Protein 4Y1R (pdb70)

CATH classification: 3.40.50.880

Solvent-accessible surface area: 13514 Å² total

Organism: Staphylococcus aureus (strain Mu50 / ATCC 700699) (NCBI:txid158878)

Radius of gyration: 20.32 Å; Cα contacts (8 Å, |Δi|>4): 832; chains: 2; bounding box: 47×56×47 Å

B-factor: mean 17.24, std 7.64, range [7.46, 61.05]

InterPro domains:
  IPR002818 DJ-1/PfpI [PF01965] (3-169)
  IPR006286 Deglycase PfpI-like [PS51276] (3-171)
  IPR006286 Deglycase PfpI-like [PTHR42733] (2-171)
  IPR006286 Deglycase PfpI-like [TIGR01382] (4-171)
  IPR029062 Class I glutamine amidotransferase-like [G3DSA:3.40.50.880] (1-171)
  IPR029062 Class I glutamine amidotransferase-like [SSF52317] (1-170)

Foldseek 3Di:
DAEEEEEWAAAFAVCLVPLLQVLQVVLPYHYAYEYQDAQDWHAHVVGDIDGHHHYLVPDDLVRHQEYEYTDGCGVVVLCPPPVLSLLVSVLVCLVVVGAYAYAVRCCSVLSNLNAADAEEEEAPVCQVVSVVSRHNYDQDQWDDGRRYIYGYDSVSSVVRSVVSNVSSVD/DEEEEWAAAFAVCLVPLLQVLQVVLPHHYAYEYQDAQDWHAHVVGDTDGHHYYLVPDDLVPHQEYEYTDGCGLVVQCPPPVLSLLVSCLVCLVVVGAYEYAVRCCSVLSSLRAADAEEEEAPVCQVVSVVSRHNYDQDQWDDGRRYIYGYDSVSSVVSSVVSSVSSVD

Structure (mmCIF, N/CA/C/O backbone):
data_4Y1R
#
_entry.id   4Y1R
#
_cell.length_a   81.429
_cell.length_b   94.715
_cell.length_c   42.418
_cell.angle_alpha   90.00
_cell.angle_beta   90.00
_cell.angle_gamma   90.00
#
_symmetry.space_group_name_H-M   'P 21 21 2'
#
loop_
_entity.id
_entity.type
_entity.pdbx_description
1 polymer 'Uncharacterized protein SAV1875'
2 polymer 'Uncharacterized protein SAV1875'
3 water water
#
loop_
_atom_site.group_PDB
_atom_site.id
_atom_site.type_symbol
_atom_site.label_atom_id
_atom_site.label_alt_id
_atom_site.label_comp_id
_atom_site.label_asym_id
_atom_site.label_entity_id
_atom_site.label_seq_id
_atom_site.pdbx_PDB_ins_code
_atom_site.Cartn_x
_atom_site.Cartn_y
_atom_site.Cartn_z
_atom_site.occupancy
_atom_site.B_iso_or_equiv
_atom_site.auth_seq_id
_atom_site.auth_comp_id
_atom_site.auth_asym_id
_atom_site.auth_atom_id
_atom_site.pdbx_PDB_model_num
ATOM 1 N N . THR A 1 2 ? -7.958 4.578 29.039 1.00 21.03 2 THR A N 1
ATOM 2 C CA . THR A 1 2 ? -7.563 4.839 27.632 1.00 17.11 2 THR A CA 1
ATOM 3 C C . THR A 1 2 ? -6.626 6.068 27.565 1.00 16.52 2 THR A C 1
ATOM 4 O O . THR A 1 2 ? -6.599 6.856 28.525 1.00 20.31 2 THR A O 1
ATOM 8 N N . LYS A 1 3 ? -5.674 6.035 26.635 1.00 14.75 3 LYS A N 1
ATOM 9 C CA . LYS A 1 3 ? -4.659 7.115 26.523 1.00 13.56 3 LYS A CA 1
ATOM 10 C C . LYS A 1 3 ? -4.935 8.044 25.364 1.00 14.34 3 LYS A C 1
ATOM 11 O O . LYS A 1 3 ? -5.465 7.619 24.330 1.00 14.61 3 LYS A O 1
ATOM 17 N N . LYS A 1 4 ? -4.708 9.341 25.579 1.00 12.74 4 LYS A N 1
ATOM 18 C CA . LYS A 1 4 ? -4.971 10.298 24.526 1.00 12.13 4 LYS A CA 1
ATOM 19 C C . LYS A 1 4 ? -3.869 11.327 24.413 1.00 10.42 4 LYS A C 1
ATOM 20 O O . LYS A 1 4 ? -3.113 11.598 25.371 1.00 10.74 4 LYS A O 1
ATOM 26 N N . VAL A 1 5 ? -3.699 11.802 23.190 1.00 9.47 5 VAL A N 1
ATOM 27 C CA . VAL A 1 5 ? -2.554 12.652 22.861 1.00 8.78 5 VAL A CA 1
ATOM 28 C C . VAL A 1 5 ? -3.071 14.040 22.494 1.00 8.90 5 VAL A C 1
ATOM 29 O O . VAL A 1 5 ? -3.910 14.162 21.598 1.00 9.02 5 VAL A O 1
ATOM 33 N N . ALA A 1 6 ? -2.438 15.079 23.047 1.00 8.09 6 ALA A N 1
ATOM 34 C CA . ALA A 1 6 ? -2.736 16.448 22.651 1.00 8.16 6 ALA A CA 1
ATOM 35 C C . ALA A 1 6 ? -1.884 16.747 21.439 1.00 8.09 6 ALA A C 1
ATOM 36 O O . ALA A 1 6 ? -0.660 16.525 21.485 1.00 8.54 6 ALA A O 1
ATOM 38 N N . ILE A 1 7 ? -2.504 17.307 20.405 1.00 8.09 7 ILE A N 1
ATOM 39 C CA . ILE A 1 7 ? -1.756 17.773 19.227 1.00 8.17 7 ILE A CA 1
ATOM 40 C C . ILE A 1 7 ? -1.912 19.275 19.212 1.00 8.10 7 ILE A C 1
ATOM 41 O O . ILE A 1 7 ? -3.021 19.764 18.958 1.00 8.05 7 ILE A O 1
ATOM 46 N N . ILE A 1 8 ? -0.830 20.021 19.396 1.00 7.60 8 ILE A N 1
ATOM 47 C CA . ILE A 1 8 ? -0.935 21.484 19.274 1.00 7.66 8 ILE A CA 1
ATOM 48 C C . ILE A 1 8 ? -0.763 21.959 17.822 1.00 7.53 8 ILE A C 1
ATOM 49 O O . ILE A 1 8 ? 0.187 21.564 17.135 1.00 7.46 8 ILE A O 1
ATOM 54 N N . LEU A 1 9 ? -1.693 22.791 17.336 1.00 7.69 9 LEU A N 1
ATOM 55 C CA . LEU A 1 9 ? -1.780 23.018 15.895 1.00 8.02 9 LEU A CA 1
ATOM 56 C C . LEU A 1 9 ? -2.266 24.434 15.556 1.00 8.45 9 LEU A C 1
ATOM 57 O O . LEU A 1 9 ? -3.205 24.979 16.188 1.00 9.38 9 LEU A O 1
ATOM 62 N N . ALA A 1 10 ? -1.486 25.101 14.708 1.00 8.52 10 ALA A N 1
ATOM 63 C CA . ALA A 1 10 ? -1.869 26.362 14.095 1.00 8.55 10 ALA A CA 1
ATOM 64 C C . ALA A 1 10 ? -1.971 26.176 12.579 1.00 8.88 10 ALA A C 1
ATOM 65 O O . ALA A 1 10 ? -1.691 25.102 12.048 1.00 9.09 10 ALA A O 1
ATOM 67 N N . ASN A 1 11 ? -2.311 27.246 11.860 1.00 9.38 11 ASN A N 1
ATOM 68 C CA . ASN A 1 11 ? -2.281 27.192 10.401 1.00 9.98 11 ASN A CA 1
ATOM 69 C C . ASN A 1 11 ? -0.899 26.867 9.857 1.00 9.87 11 ASN A C 1
ATOM 70 O O . ASN A 1 11 ? 0.128 27.139 10.498 1.00 10.22 11 ASN A O 1
ATOM 75 N N . GLU A 1 12 ? -0.896 26.302 8.659 1.00 9.97 12 GLU A N 1
ATOM 76 C CA . GLU A 1 12 ? 0.299 26.042 7.873 1.00 10.53 12 GLU A CA 1
ATOM 77 C C . GLU A 1 12 ? 1.170 24.985 8.533 1.00 10.25 12 GLU A C 1
ATOM 78 O O . GLU A 1 12 ? 2.351 24.898 8.253 1.00 11.55 12 GLU A O 1
ATOM 84 N N . PHE A 1 13 ? 0.554 24.078 9.271 1.00 9.83 13 PHE A N 1
ATOM 85 C CA . PHE A 1 13 ? 1.216 22.819 9.575 1.00 9.93 13 PHE A CA 1
ATOM 86 C C . PHE A 1 13 ? 1.520 22.025 8.298 1.00 10.54 13 PHE A C 1
ATOM 87 O O . PHE A 1 13 ? 0.838 22.148 7.272 1.00 11.22 13 PHE A O 1
ATOM 95 N N . GLU A 1 14 ? 2.564 21.210 8.363 1.00 10.53 14 GLU A N 1
ATOM 96 C CA . GLU A 1 14 ? 2.844 20.302 7.269 1.00 10.98 14 GLU A CA 1
ATOM 97 C C . GLU A 1 14 ? 1.842 19.143 7.348 1.00 10.72 14 GLU A C 1
ATOM 98 O O . GLU A 1 14 ? 1.878 18.358 8.295 1.00 10.36 14 GLU A O 1
ATOM 104 N N . ASP A 1 15 ? 0.935 19.065 6.373 1.00 10.96 15 ASP A N 1
ATOM 105 C CA . ASP A 1 15 ? -0.268 18.222 6.471 1.00 11.41 15 ASP A CA 1
ATOM 106 C C . ASP A 1 15 ? 0.052 16.786 6.908 1.00 11.44 15 ASP A C 1
ATOM 107 O O . ASP A 1 15 ? -0.583 16.256 7.821 1.00 11.40 15 ASP A O 1
ATOM 112 N N . ILE A 1 16 ? 1.014 16.150 6.244 1.00 11.44 16 ILE A N 1
ATOM 113 C CA . ILE A 1 16 ? 1.314 14.741 6.519 1.00 11.44 16 ILE A CA 1
ATOM 114 C C . ILE A 1 16 ? 1.885 14.523 7.933 1.00 10.74 16 ILE A C 1
ATOM 115 O O . ILE A 1 16 ? 1.751 13.447 8.515 1.00 10.10 16 ILE A O 1
ATOM 120 N N . GLU A 1 17 ? 2.486 15.562 8.506 1.00 10.30 17 GLU A N 1
ATOM 121 C CA . GLU A 1 17 ? 3.015 15.452 9.865 1.00 10.33 17 GLU A CA 1
ATOM 122 C C . GLU A 1 17 ? 1.935 15.570 10.925 1.00 9.64 17 GLU A C 1
ATOM 123 O O . GLU A 1 17 ? 2.188 15.289 12.105 1.00 9.36 17 GLU A O 1
ATOM 129 N N . TYR A 1 18 ? 0.739 16.000 10.523 1.00 9.70 18 TYR A N 1
ATOM 130 C CA . TYR A 1 18 ? -0.432 15.841 11.366 1.00 9.89 18 TYR A CA 1
ATOM 131 C C . TYR A 1 18 ? -1.062 14.472 11.116 1.00 9.68 18 TYR A C 1
ATOM 132 O O . TYR A 1 18 ? -1.288 13.693 12.046 1.00 9.60 18 TYR A O 1
ATOM 141 N N . SER A 1 19 ? -1.355 14.184 9.856 1.00 10.72 19 SER A N 1
ATOM 142 C CA . SER A 1 19 ? -2.256 13.071 9.563 1.00 11.04 19 SER A CA 1
ATOM 143 C C . SER A 1 19 ? -1.612 11.729 9.814 1.00 10.64 19 SER A C 1
ATOM 144 O O . SER A 1 19 ? -2.276 10.809 10.291 1.00 10.94 19 SER A O 1
ATOM 147 N N . SER A 1 20 ? -0.331 11.601 9.463 1.00 10.60 20 SER A N 1
ATOM 148 C CA . SER A 1 20 ? 0.348 10.317 9.568 1.00 10.83 20 SER A CA 1
ATOM 149 C C . SER A 1 20 ? 0.567 9.851 11.023 1.00 10.58 20 SER A C 1
ATOM 150 O O . SER A 1 20 ? 0.190 8.739 11.379 1.00 10.87 20 SER A O 1
ATOM 153 N N . PRO A 1 21 ? 1.059 10.745 11.910 1.00 9.90 21 PRO A N 1
ATOM 154 C CA . PRO A 1 21 ? 1.183 10.349 13.302 1.00 9.96 21 PRO A CA 1
ATOM 155 C C . PRO A 1 21 ? -0.175 10.148 13.954 1.00 10.38 21 PRO A C 1
ATOM 156 O O . PRO A 1 21 ? -0.345 9.241 14.788 1.00 11.23 21 PRO A O 1
ATOM 160 N N . LYS A 1 22 ? -1.143 10.979 13.571 1.00 10.61 22 LYS A N 1
ATOM 161 C CA . LYS A 1 22 ? -2.490 10.780 14.065 1.00 11.62 22 LYS A CA 1
ATOM 162 C C . LYS A 1 22 ? -3.003 9.386 13.733 1.00 11.16 22 LYS A C 1
ATOM 163 O O . LYS A 1 22 ? -3.542 8.684 14.608 1.00 12.02 22 LYS A O 1
ATOM 169 N N . GLU A 1 23 ? -2.815 8.953 12.492 1.00 11.57 23 GLU A N 1
ATOM 170 C CA A GLU A 1 23 ? -3.277 7.628 12.047 0.50 12.49 23 GLU A CA 1
ATOM 171 C CA B GLU A 1 23 ? -3.316 7.647 12.117 0.50 12.49 23 GLU A CA 1
ATOM 172 C C . GLU A 1 23 ? -2.518 6.512 12.755 1.00 12.24 23 GLU A C 1
ATOM 173 O O . GLU A 1 23 ? -3.100 5.512 13.173 1.00 12.75 23 GLU A O 1
ATOM 184 N N . ALA A 1 24 ? -1.223 6.729 12.972 1.00 11.33 24 ALA A N 1
ATOM 185 C CA . ALA A 1 24 ? -0.420 5.703 13.623 1.00 11.37 24 ALA A CA 1
ATOM 186 C C . ALA A 1 24 ? -0.908 5.529 15.081 1.00 11.45 24 ALA A C 1
ATOM 187 O O . ALA A 1 24 ? -1.050 4.395 15.587 1.00 11.71 24 ALA A O 1
ATOM 189 N N . LEU A 1 25 ? -1.111 6.655 15.767 1.00 10.56 25 LEU A N 1
ATOM 190 C CA . LEU A 1 25 ? -1.575 6.628 17.154 1.00 10.04 25 LEU A CA 1
ATOM 191 C C . LEU A 1 25 ? -2.953 5.972 17.276 1.00 10.34 25 LEU A C 1
ATOM 192 O O . LEU A 1 25 ? -3.178 5.122 18.144 1.00 10.51 25 LEU A O 1
ATOM 197 N N . GLU A 1 26 ? -3.865 6.368 16.395 1.00 11.08 26 GLU A N 1
ATOM 198 C CA . GLU A 1 26 ? -5.212 5.793 16.391 1.00 12.85 26 GLU A CA 1
ATOM 199 C C . GLU A 1 26 ? -5.208 4.307 16.064 1.00 13.44 26 GLU A C 1
ATOM 200 O O . GLU A 1 26 ? -5.940 3.520 16.704 1.00 14.05 26 GLU A O 1
ATOM 206 N N . ASN A 1 27 ? -4.353 3.900 15.124 1.00 14.00 27 ASN A N 1
ATOM 207 C CA . ASN A 1 27 ? -4.206 2.469 14.803 1.00 15.05 27 ASN A CA 1
ATOM 208 C C . ASN A 1 27 ? -3.729 1.639 15.976 1.00 14.78 27 ASN A C 1
ATOM 209 O O . ASN A 1 27 ? -4.002 0.440 16.045 1.00 15.39 27 ASN A O 1
ATOM 214 N N . ALA A 1 28 ? -2.983 2.260 16.885 1.00 13.45 28 ALA A N 1
ATOM 215 C CA . ALA A 1 28 ? -2.482 1.537 18.040 1.00 13.48 28 ALA A CA 1
ATOM 216 C C . ALA A 1 28 ? -3.484 1.571 19.184 1.00 13.36 28 ALA A C 1
ATOM 217 O O . ALA A 1 28 ? -3.222 1.035 20.266 1.00 15.76 28 ALA A O 1
ATOM 219 N N . GLY A 1 29 ? -4.601 2.252 18.973 1.00 13.89 29 GLY A N 1
ATOM 220 C CA . GLY A 1 29 ? -5.637 2.305 19.995 1.00 15.23 29 GLY A CA 1
ATOM 221 C C . GLY A 1 29 ? -5.667 3.546 20.865 1.00 15.86 29 GLY A C 1
ATOM 222 O O . GLY A 1 29 ? -6.301 3.543 21.926 1.00 19.13 29 GLY A O 1
ATOM 223 N N . PHE A 1 30 ? -4.927 4.579 20.476 1.00 14.31 30 PHE A N 1
ATOM 224 C CA . PHE A 1 30 ? -4.871 5.807 21.257 1.00 14.05 30 PHE A CA 1
ATOM 225 C C . PHE A 1 30 ? -5.739 6.822 20.550 1.00 16.25 30 PHE A C 1
ATOM 226 O O . PHE A 1 30 ? -6.170 6.571 19.418 1.00 20.50 30 PHE A O 1
ATOM 234 N N . ASN A 1 31 ? -6.233 7.802 21.292 1.00 14.80 31 ASN A N 1
ATOM 235 C CA . ASN A 1 31 ? -6.962 8.881 20.652 1.00 16.80 31 ASN A CA 1
ATOM 236 C C . ASN A 1 31 ? -6.206 10.185 20.698 1.00 13.60 31 ASN A C 1
ATOM 237 O O . ASN A 1 31 ? -5.210 10.302 21.402 1.00 12.15 31 ASN A O 1
ATOM 242 N N . THR A 1 32 ? -6.640 11.113 19.856 1.00 12.60 32 THR A N 1
ATOM 243 C CA . THR A 1 32 ? -5.947 12.394 19.668 1.00 11.10 32 THR A CA 1
ATOM 244 C C . THR A 1 32 ? -6.955 13.526 19.748 1.00 10.79 32 THR A C 1
ATOM 245 O O . THR A 1 32 ? -8.152 13.332 19.465 1.00 12.27 32 THR A O 1
ATOM 249 N N . VAL A 1 33 ? -6.486 14.657 20.266 1.00 10.44 33 VAL A N 1
ATOM 250 C CA . VAL A 1 33 ? -7.274 15.867 20.490 1.00 10.12 33 VAL A CA 1
ATOM 251 C C . VAL A 1 33 ? -6.471 17.046 19.992 1.00 9.58 33 VAL A C 1
ATOM 252 O O . VAL A 1 33 ? -5.325 17.225 20.431 1.00 9.73 33 VAL A O 1
ATOM 256 N N . VAL A 1 34 ? -7.069 17.877 19.138 1.00 9.02 34 VAL A N 1
ATOM 257 C CA . VAL A 1 34 ? -6.334 19.022 18.564 1.00 9.12 34 VAL A CA 1
ATOM 258 C C . VAL A 1 34 ? -6.523 20.223 19.488 1.00 9.30 34 VAL A C 1
ATOM 259 O O . VAL A 1 34 ? -7.653 20.615 19.798 1.00 9.14 34 VAL A O 1
ATOM 263 N N . ILE A 1 35 ? -5.412 20.773 19.975 1.00 9.11 35 ILE A N 1
ATOM 264 C CA . ILE A 1 35 ? -5.433 21.966 20.824 1.00 10.27 35 ILE A CA 1
ATOM 265 C C . ILE A 1 35 ? -4.955 23.158 20.014 1.00 9.76 35 ILE A C 1
ATOM 266 O O . ILE A 1 35 ? -3.906 23.086 19.380 1.00 10.09 35 ILE A O 1
ATOM 271 N N . GLY A 1 36 ? -5.744 24.232 19.954 1.00 9.38 36 GLY A N 1
ATOM 272 C CA . GLY A 1 36 ? -5.347 25.420 19.183 1.00 9.39 36 GLY A CA 1
ATOM 273 C C . GLY A 1 36 ? -6.010 26.656 19.783 1.00 10.03 36 GLY A C 1
ATOM 274 O O . GLY A 1 36 ? -6.435 26.628 20.939 1.00 9.83 36 GLY A O 1
ATOM 275 N N . ASP A 1 37 ? -5.957 27.776 19.067 1.00 11.34 37 ASP A N 1
ATOM 276 C CA . ASP A 1 37 ? -6.307 29.058 19.682 1.00 14.27 37 ASP A CA 1
ATOM 277 C C . ASP A 1 37 ? -7.738 29.091 20.190 1.00 15.99 37 ASP A C 1
ATOM 278 O O . ASP A 1 37 ? -7.994 29.585 21.279 1.00 16.78 37 ASP A O 1
ATOM 283 N N . THR A 1 38 ? -8.656 28.534 19.409 1.00 14.95 38 THR A N 1
ATOM 284 C CA . THR A 1 38 ? -10.077 28.597 19.713 1.00 15.33 38 THR A CA 1
ATOM 285 C C . THR A 1 38 ? -10.698 27.222 19.429 1.00 14.01 38 THR A C 1
ATOM 286 O O . THR A 1 38 ? -10.585 26.730 18.314 1.00 14.38 38 THR A O 1
ATOM 290 N N . ALA A 1 39 ? -11.475 26.682 20.368 1.00 12.80 39 ALA A N 1
ATOM 291 C CA . ALA A 1 39 ? -12.239 25.472 20.054 1.00 12.80 39 ALA A CA 1
ATOM 292 C C . ALA A 1 39 ? -13.157 25.717 18.854 1.00 13.59 39 ALA A C 1
ATOM 293 O O . ALA A 1 39 ? -13.776 26.786 18.730 1.00 14.21 39 ALA A O 1
ATOM 295 N N . ASN A 1 40 ? -13.273 24.701 18.001 1.00 12.65 40 ASN A N 1
ATOM 296 C CA . ASN A 1 40 ? -14.164 24.721 16.847 1.00 13.39 40 ASN A CA 1
ATOM 297 C C . ASN A 1 40 ? -13.793 25.681 15.727 1.00 14.49 40 ASN A C 1
ATOM 298 O O . ASN A 1 40 ? -14.550 25.831 14.761 1.00 17.77 40 ASN A O 1
ATOM 303 N N . SER A 1 41 ? -12.622 26.296 15.833 1.00 13.87 41 SER A N 1
ATOM 304 C CA . SER A 1 41 ? -12.052 27.012 14.707 1.00 13.98 41 SER A CA 1
ATOM 305 C C . SER A 1 41 ? -11.369 26.013 13.780 1.00 13.63 41 SER A C 1
ATOM 306 O O . SER A 1 41 ? -11.199 24.835 14.124 1.00 13.44 41 SER A O 1
ATOM 309 N N . GLU A 1 42 ? -11.049 26.454 12.569 1.00 13.99 42 GLU A N 1
ATOM 310 C CA . GLU A 1 42 ? -10.445 25.567 11.593 1.00 14.06 42 GLU A CA 1
ATOM 311 C C . GLU A 1 42 ? -9.030 26.069 11.300 1.00 13.13 42 GLU A C 1
ATOM 312 O O . GLU A 1 42 ? -8.818 27.272 11.112 1.00 13.68 42 GLU A O 1
ATOM 318 N N . VAL A 1 43 ? -8.067 25.154 11.288 1.00 12.15 43 VAL A N 1
ATOM 319 C CA . VAL A 1 43 ? -6.718 25.482 10.799 1.00 11.69 43 VAL A CA 1
ATOM 320 C C . VAL A 1 43 ? -6.414 24.719 9.530 1.00 12.38 43 VAL A C 1
ATOM 321 O O . VAL A 1 43 ? -6.944 23.638 9.296 1.00 13.41 43 VAL A O 1
ATOM 325 N N . VAL A 1 44 ? -5.609 25.314 8.665 1.00 12.13 44 VAL A N 1
ATOM 326 C CA . VAL A 1 44 ? -5.470 24.768 7.315 1.00 12.32 44 VAL A CA 1
ATOM 327 C C . VAL A 1 44 ? -3.993 24.505 7.087 1.00 12.29 44 VAL A C 1
ATOM 328 O O . VAL A 1 44 ? -3.158 25.403 7.250 1.00 11.85 44 VAL A O 1
ATOM 332 N N . GLY A 1 45 ? -3.683 23.305 6.618 1.00 12.05 45 GLY A N 1
ATOM 333 C CA . GLY A 1 45 ? -2.274 22.934 6.398 1.00 12.31 45 GLY A CA 1
ATOM 334 C C . GLY A 1 45 ? -1.658 23.614 5.185 1.00 13.86 45 GLY A C 1
ATOM 335 O O . GLY A 1 45 ? -2.362 24.244 4.366 1.00 15.31 45 GLY A O 1
ATOM 336 N N . LYS A 1 46 ? -0.330 23.526 5.091 1.00 13.67 46 LYS A N 1
ATOM 337 C CA . LYS A 1 46 ? 0.381 24.014 3.907 1.00 16.37 46 LYS A CA 1
ATOM 338 C C . LYS A 1 46 ? -0.248 23.544 2.610 1.00 18.26 46 LYS A C 1
ATOM 339 O O . LYS A 1 46 ? -0.136 24.237 1.590 1.00 19.78 46 LYS A O 1
ATOM 345 N N . HIS A 1 47 ? -0.760 22.315 2.589 1.00 17.71 47 HIS A N 1
ATOM 346 C CA . HIS A 1 47 ? -1.270 21.735 1.344 1.00 20.86 47 HIS A CA 1
ATOM 347 C C . HIS A 1 47 ? -2.760 21.567 1.377 1.00 19.70 47 HIS A C 1
ATOM 348 O O . HIS A 1 47 ? -3.343 20.801 0.595 1.00 22.75 47 HIS A O 1
ATOM 355 N N . GLY A 1 48 ? -3.404 22.310 2.271 1.00 18.04 48 GLY A N 1
ATOM 356 C CA . GLY A 1 48 ? -4.837 22.545 2.183 1.00 18.90 48 GLY A CA 1
ATOM 357 C C . GLY A 1 48 ? -5.693 21.708 3.122 1.00 18.51 48 GLY A C 1
ATOM 358 O O . GLY A 1 48 ? -6.903 21.898 3.197 1.00 20.12 48 GLY A O 1
ATOM 359 N N . GLU A 1 49 ? -5.084 20.770 3.848 1.00 16.53 49 GLU A N 1
ATOM 360 C CA . GLU A 1 49 ? -5.867 19.941 4.751 1.00 16.23 49 GLU A CA 1
ATOM 361 C C . GLU A 1 49 ? -6.507 20.777 5.849 1.00 15.84 49 GLU A C 1
ATOM 362 O O . GLU A 1 49 ? -5.838 21.577 6.507 1.00 15.09 49 GLU A O 1
ATOM 368 N N . LYS A 1 50 ? -7.807 20.595 6.027 1.00 15.97 50 LYS A N 1
ATOM 369 C CA . LYS A 1 50 ? -8.560 21.358 7.018 1.00 15.91 50 LYS A CA 1
ATOM 370 C C . LYS A 1 50 ? -8.781 20.544 8.275 1.00 16.08 50 LYS A C 1
ATOM 371 O O . LYS A 1 50 ? -9.179 19.371 8.214 1.00 19.86 50 LYS A O 1
ATOM 377 N N . VAL A 1 51 ? -8.408 21.110 9.415 1.00 12.19 51 VAL A N 1
ATOM 378 C CA . VAL A 1 51 ? -8.525 20.400 10.679 1.00 12.25 51 VAL A CA 1
ATOM 379 C C . VAL A 1 51 ? -9.282 21.276 11.665 1.00 12.11 51 VAL A C 1
ATOM 380 O O . VAL A 1 51 ? -8.997 22.459 11.783 1.00 12.87 51 VAL A O 1
ATOM 384 N N . THR A 1 52 ? -10.264 20.705 12.356 1.00 12.50 52 THR A N 1
ATOM 385 C CA . THR A 1 52 ? -11.041 21.465 13.328 1.00 12.79 52 THR A CA 1
ATOM 386 C C . THR A 1 52 ? -10.368 21.350 14.691 1.00 12.49 52 THR A C 1
ATOM 387 O O . THR A 1 52 ? -9.974 20.248 15.115 1.00 13.94 52 THR A O 1
ATOM 391 N N . VAL A 1 53 ? -10.159 22.490 15.330 1.00 11.45 53 VAL A N 1
ATOM 392 C CA . VAL A 1 53 ? -9.625 22.527 16.697 1.00 11.80 53 VAL A CA 1
ATOM 393 C C . VAL A 1 53 ? -10.631 22.009 17.738 1.00 12.20 53 VAL A C 1
ATOM 394 O O . VAL A 1 53 ? -11.794 22.415 17.758 1.00 12.72 53 VAL A O 1
ATOM 398 N N . ASP A 1 54 ? -10.206 21.066 18.573 1.00 11.97 54 ASP A N 1
ATOM 399 C CA . ASP A 1 54 ? -11.131 20.442 19.544 1.00 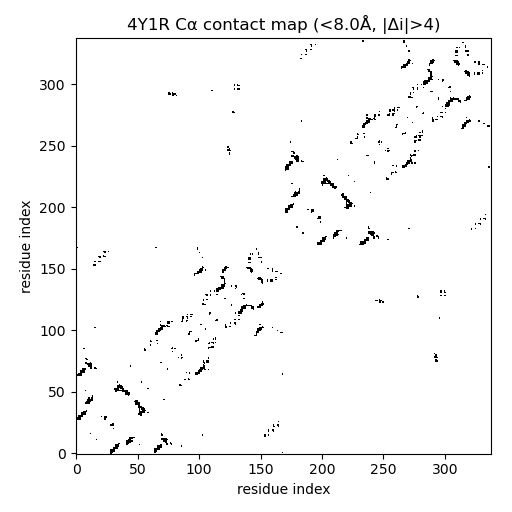12.78 54 ASP A CA 1
ATOM 400 C C . ASP A 1 54 ? -11.257 21.305 20.804 1.00 12.32 54 ASP A C 1
ATOM 401 O O . ASP A 1 54 ? -12.363 21.450 21.384 1.00 12.97 54 ASP A O 1
ATOM 406 N N . VAL A 1 55 ? -10.107 21.705 21.349 1.00 11.77 55 VAL A N 1
ATOM 407 C CA . VAL A 1 55 ? -10.008 22.375 22.646 1.00 12.63 55 VAL A CA 1
ATOM 408 C C . VAL A 1 55 ? -9.148 23.643 22.487 1.00 12.18 55 VAL A C 1
ATOM 409 O O . VAL A 1 55 ? -8.060 23.605 21.878 1.00 11.45 55 VAL A O 1
ATOM 413 N N . GLY A 1 56 ? -9.598 24.749 23.068 1.00 12.55 56 GLY A N 1
ATOM 414 C CA . GLY A 1 56 ? -8.827 25.994 23.047 1.00 12.66 56 GLY A CA 1
ATOM 415 C C . GLY A 1 56 ? -7.695 25.916 24.039 1.00 11.67 56 GLY A C 1
ATOM 416 O O . GLY A 1 56 ? -7.849 25.351 25.121 1.00 11.80 56 GLY A O 1
ATOM 417 N N . ILE A 1 57 ? -6.584 26.564 23.713 1.00 11.20 57 ILE A N 1
ATOM 418 C CA . ILE A 1 57 ? -5.401 26.562 24.574 1.00 11.72 57 ILE A CA 1
ATOM 419 C C . ILE A 1 57 ? -5.686 27.175 25.949 1.00 12.75 57 ILE A C 1
ATOM 420 O O . ILE A 1 57 ? -5.104 26.745 26.928 1.00 14.53 57 ILE A O 1
ATOM 425 N N . ALA A 1 58 ? -6.651 28.099 26.041 1.00 14.55 58 ALA A N 1
ATOM 426 C CA . ALA A 1 58 ? -6.991 28.682 27.344 1.00 16.09 58 ALA A CA 1
ATOM 427 C C . ALA A 1 58 ? -7.631 27.666 28.295 1.00 18.14 58 ALA A C 1
ATOM 428 O O . ALA A 1 58 ? -7.496 27.779 29.521 1.00 21.69 58 ALA A O 1
ATOM 430 N N . GLU A 1 59 ? -8.391 26.724 27.744 1.00 17.14 59 GLU A N 1
ATOM 431 C CA . GLU A 1 59 ? -9.152 25.764 28.553 1.00 18.25 59 GLU A CA 1
ATOM 432 C C . GLU A 1 59 ? -8.383 24.465 28.806 1.00 16.98 59 GLU A C 1
ATOM 433 O O . GLU A 1 59 ? -8.833 23.628 29.574 1.00 18.06 59 GLU A O 1
ATOM 439 N N . ALA A 1 60 ? -7.392 24.186 27.964 1.00 16.19 60 ALA A N 1
ATOM 440 C CA . ALA A 1 60 ? -6.778 22.860 27.964 1.00 15.19 60 ALA A CA 1
ATOM 441 C C . ALA A 1 60 ? -6.070 22.629 29.288 1.00 16.94 60 ALA A C 1
ATOM 442 O O . ALA A 1 60 ? -5.352 23.513 29.767 1.00 19.88 60 ALA A O 1
ATOM 444 N N . LYS A 1 61 ? -6.213 21.424 29.827 1.00 16.68 61 LYS A N 1
ATOM 445 C CA . LYS A 1 61 ? -5.473 21.031 31.030 1.00 18.01 61 LYS A CA 1
ATOM 446 C C . LYS A 1 61 ? -4.425 20.000 30.613 1.00 15.43 61 LYS A C 1
ATOM 447 O O . LYS A 1 61 ? -4.771 18.882 30.210 1.00 14.53 61 LYS A O 1
ATOM 453 N N . PRO A 1 62 ? -3.144 20.336 30.785 1.00 13.97 62 PRO A N 1
ATOM 454 C CA . PRO A 1 62 ? -2.185 19.424 30.169 1.00 14.37 62 PRO A CA 1
ATOM 455 C C . PRO A 1 62 ? -2.189 18.052 30.861 1.00 14.62 62 PRO A C 1
ATOM 456 O O . PRO A 1 62 ? -1.880 17.034 30.230 1.00 13.27 62 PRO A O 1
ATOM 460 N N . GLU A 1 63 ? -2.543 18.033 32.139 1.00 15.27 63 GLU A N 1
ATOM 461 C CA . GLU A 1 63 ? -2.532 16.794 32.884 1.00 16.39 63 GLU A CA 1
ATOM 462 C C . GLU A 1 63 ? -3.541 15.794 32.346 1.00 16.28 63 GLU A C 1
ATOM 463 O O . GLU A 1 63 ? -3.492 14.628 32.701 1.00 16.37 63 GLU A O 1
ATOM 469 N N . ASP A 1 64 ? -4.492 16.262 31.538 1.00 15.60 64 ASP A N 1
ATOM 470 C CA . ASP A 1 64 ? -5.476 15.368 30.917 1.00 16.93 64 ASP A CA 1
ATOM 471 C C . ASP A 1 64 ? -4.874 14.448 29.842 1.00 16.15 64 ASP A C 1
ATOM 472 O O . ASP A 1 64 ? -5.537 13.504 29.384 1.00 16.98 64 ASP A O 1
ATOM 477 N N . TYR A 1 65 ? -3.687 14.798 29.338 1.00 12.88 65 TYR A N 1
ATOM 478 C CA . TYR A 1 65 ? -3.153 14.140 28.165 1.00 11.59 65 TYR A CA 1
ATOM 479 C C . TYR A 1 65 ? -1.980 13.250 28.523 1.00 11.92 65 TYR A C 1
ATOM 480 O O . TYR A 1 65 ? -1.147 13.608 29.363 1.00 14.64 65 TYR A O 1
ATOM 489 N N . ASP A 1 66 ? -1.887 12.124 27.824 1.00 10.65 66 ASP A N 1
ATOM 490 C CA . ASP A 1 66 ? -0.819 11.149 28.066 1.00 10.05 66 ASP A CA 1
ATOM 491 C C . ASP A 1 66 ? 0.437 11.396 27.233 1.00 9.40 66 ASP A C 1
ATOM 492 O O . ASP A 1 66 ? 1.484 10.763 27.447 1.00 9.89 66 ASP A O 1
ATOM 497 N N . ALA A 1 67 ? 0.329 12.295 26.255 1.00 8.83 67 ALA A N 1
ATOM 498 C CA . ALA A 1 67 ? 1.455 12.658 25.399 1.00 8.57 67 ALA A CA 1
ATOM 499 C C . ALA A 1 67 ? 1.116 13.946 24.660 1.00 8.26 67 ALA A C 1
ATOM 500 O O . ALA A 1 67 ? -0.038 14.353 24.584 1.00 8.76 67 ALA A O 1
ATOM 502 N N . LEU A 1 68 ? 2.162 14.615 24.180 1.00 8.06 68 LEU A N 1
ATOM 503 C CA . LEU A 1 68 ? 2.023 15.811 23.355 1.00 8.02 68 LEU A CA 1
ATOM 504 C C . LEU A 1 68 ? 2.650 15.512 22.015 1.00 8.01 68 LEU A C 1
ATOM 505 O O . LEU A 1 68 ? 3.757 14.937 21.953 1.00 8.14 68 LEU A O 1
ATOM 510 N N . LEU A 1 69 ? 1.967 15.926 20.948 1.00 7.79 69 LEU A N 1
ATOM 511 C CA . LEU A 1 69 ? 2.477 15.797 19.581 1.00 7.66 69 LEU A CA 1
ATOM 512 C C . LEU A 1 69 ? 2.521 17.198 18.953 1.00 7.51 69 LEU A C 1
ATOM 513 O O . LEU A 1 69 ? 1.540 17.971 19.019 1.00 7.76 69 LEU A O 1
ATOM 518 N N . ILE A 1 70 ? 3.680 17.531 18.385 1.00 7.68 70 ILE A N 1
ATOM 519 C CA . ILE A 1 70 ? 3.862 18.830 17.738 1.00 7.52 70 ILE A CA 1
ATOM 520 C C . ILE A 1 70 ? 4.229 18.623 16.275 1.00 7.56 70 ILE A C 1
ATOM 521 O O . ILE A 1 70 ? 5.395 18.422 15.974 1.00 7.63 70 ILE A O 1
ATOM 526 N N . PRO A 1 71 ? 3.247 18.708 15.358 1.00 7.47 71 PRO A N 1
ATOM 527 C CA . PRO A 1 71 ? 3.546 18.654 13.919 1.00 7.83 71 PRO A CA 1
ATOM 528 C C . PRO A 1 71 ? 4.338 19.872 13.466 1.00 8.02 71 PRO A C 1
ATOM 529 O O . PRO A 1 71 ? 4.296 20.911 14.129 1.00 8.07 71 PRO A O 1
ATOM 533 N N . GLY A 1 72 ? 5.052 19.733 12.345 1.00 8.21 72 GLY A N 1
ATOM 534 C CA . GLY A 1 72 ? 5.939 20.786 11.858 1.00 8.52 72 GLY A CA 1
ATOM 535 C C . GLY A 1 72 ? 5.256 21.588 10.762 1.00 8.93 72 GLY A C 1
ATOM 536 O O . GLY A 1 72 ? 4.114 22.025 10.914 1.00 9.11 72 GLY A O 1
ATOM 537 N N . GLY A 1 73 ? 6.041 21.979 9.766 1.00 9.26 73 GLY A N 1
ATOM 538 C CA . GLY A 1 73 ? 5.609 23.090 8.921 1.00 9.65 73 GLY A CA 1
ATOM 539 C C . GLY A 1 73 ? 5.826 24.430 9.612 1.00 9.62 73 GLY A C 1
ATOM 540 O O . GLY A 1 73 ? 6.731 24.586 10.450 1.00 10.03 73 GLY A O 1
ATOM 541 N N . PHE A 1 74 ? 4.964 25.393 9.307 1.00 9.61 74 PHE A N 1
ATOM 542 C CA . PHE A 1 74 ? 5.069 26.715 9.913 1.00 10.01 74 PHE A CA 1
ATOM 543 C C . PHE A 1 74 ? 4.081 26.868 11.070 1.00 9.73 74 PHE A C 1
ATOM 544 O O . PHE A 1 74 ? 4.025 27.931 11.710 1.00 9.90 74 PHE A O 1
ATOM 552 N N . SER A 1 75 ? 3.392 25.777 11.415 1.00 8.71 75 SER A N 1
ATOM 553 C CA . SER A 1 75 ? 2.522 25.791 12.593 1.00 8.38 75 SER A CA 1
ATOM 554 C C . SER A 1 75 ? 3.267 26.127 13.899 1.00 8.14 75 SER A C 1
ATOM 555 O O . SER A 1 75 ? 2.851 27.054 14.618 1.00 7.98 75 SER A O 1
ATOM 558 N N . PRO A 1 76 ? 4.441 25.514 14.131 1.00 7.97 76 PRO A N 1
ATOM 559 C CA . PRO A 1 76 ? 5.109 25.898 15.396 1.00 7.95 76 PRO A CA 1
ATOM 560 C C . PRO A 1 76 ? 5.533 27.375 15.492 1.00 8.23 76 PRO A C 1
ATOM 561 O O . PRO A 1 76 ? 5.324 28.021 16.526 1.00 8.30 76 PRO A O 1
ATOM 565 N N . ASP A 1 77 ? 5.982 27.949 14.377 1.00 8.78 77 ASP A N 1
ATOM 566 C CA . ASP A 1 77 ? 6.298 29.382 14.351 1.00 9.18 77 ASP A CA 1
ATOM 567 C C . ASP A 1 77 ? 5.060 30.225 14.666 1.00 8.93 77 ASP A C 1
ATOM 568 O O . ASP A 1 77 ? 5.112 31.115 15.515 1.00 9.13 77 ASP A O 1
ATOM 573 N N . HIS A 1 78 ? 3.905 29.858 14.114 1.00 8.80 78 HIS A N 1
ATOM 574 C CA . HIS A 1 78 ? 2.667 30.562 14.476 1.00 10.01 78 HIS A CA 1
ATOM 575 C C . HIS A 1 78 ? 2.333 30.450 15.952 1.00 9.38 78 HIS A C 1
ATOM 576 O O . HIS A 1 78 ? 1.895 31.434 16.573 1.00 9.86 78 HIS A O 1
ATOM 583 N N . LEU A 1 79 ? 2.418 29.232 16.496 1.00 8.99 79 LEU A N 1
ATOM 584 C CA . LEU A 1 79 ? 2.138 29.027 17.926 1.00 8.74 79 LEU A CA 1
ATOM 585 C C . LEU A 1 79 ? 3.053 29.906 18.787 1.00 9.07 79 LEU A C 1
ATOM 586 O O . LEU A 1 79 ? 2.640 30.417 19.835 1.00 9.57 79 LEU A O 1
ATOM 591 N N . ARG A 1 80 ? 4.285 30.082 18.341 1.00 9.18 80 ARG A N 1
ATOM 592 C CA . ARG A 1 80 ? 5.241 30.917 19.069 1.00 9.89 80 ARG A CA 1
ATOM 593 C C . ARG A 1 80 ? 4.953 32.405 18.984 1.00 10.64 80 ARG A C 1
ATOM 594 O O . ARG A 1 80 ? 5.597 33.204 19.678 1.00 12.49 80 ARG A O 1
ATOM 602 N N . GLY A 1 81 ? 3.971 32.784 18.163 1.00 10.54 81 GLY A N 1
ATOM 603 C CA . GLY A 1 81 ? 3.525 34.171 18.105 1.00 11.81 81 GLY A CA 1
ATOM 604 C C . GLY A 1 81 ? 2.452 34.481 19.129 1.00 11.78 81 GLY A C 1
ATOM 605 O O . GLY A 1 81 ? 2.011 35.630 19.219 1.00 14.34 81 GLY A O 1
ATOM 606 N N . ASP A 1 82 ? 2.052 33.484 19.924 1.00 11.50 82 ASP A N 1
ATOM 607 C CA . ASP A 1 82 ? 1.041 33.718 20.969 1.00 11.52 82 ASP A CA 1
ATOM 608 C C . ASP A 1 82 ? 1.562 34.768 21.962 1.00 11.56 82 ASP A C 1
ATOM 609 O O . ASP A 1 82 ? 2.613 34.576 22.548 1.00 11.71 82 ASP A O 1
ATOM 614 N N . THR A 1 83 ? 0.846 35.875 22.151 1.00 14.31 83 THR A N 1
ATOM 615 C CA . THR A 1 83 ? 1.427 36.966 22.942 1.00 16.42 83 THR A CA 1
ATOM 616 C C . THR A 1 83 ? 1.717 36.528 24.372 1.00 16.50 83 THR A C 1
ATOM 617 O O . THR A 1 83 ? 2.733 36.916 24.939 1.00 17.92 83 THR A O 1
ATOM 621 N N . GLU A 1 84 ? 0.893 35.634 24.912 1.00 13.52 84 GLU A N 1
ATOM 622 C CA . GLU A 1 84 ? 1.077 35.179 26.279 1.00 15.34 84 GLU A CA 1
ATOM 623 C C . GLU A 1 84 ? 1.946 33.917 26.392 1.00 13.37 84 GLU A C 1
ATOM 624 O O . GLU A 1 84 ? 2.124 33.362 27.484 1.00 14.02 84 GLU A O 1
ATOM 630 N N . GLY A 1 85 ? 2.428 33.429 25.251 1.00 12.00 85 GLY A N 1
ATOM 631 C CA . GLY A 1 85 ? 3.333 32.276 25.227 1.00 11.05 85 GLY A CA 1
ATOM 632 C C . GLY A 1 85 ? 2.689 30.988 25.689 1.00 10.69 85 GLY A C 1
ATOM 633 O O . GLY A 1 85 ? 3.353 30.138 26.290 1.00 10.85 85 GLY A O 1
ATOM 634 N N . ARG A 1 86 ? 1.387 30.854 25.437 1.00 9.96 86 ARG A N 1
ATOM 635 C CA . ARG A 1 86 ? 0.616 29.784 26.064 1.00 10.20 86 ARG A CA 1
ATOM 636 C C . ARG A 1 86 ? 1.014 28.383 25.602 1.00 9.44 86 ARG A C 1
ATOM 637 O O . ARG A 1 86 ? 0.869 27.419 26.354 1.00 10.21 86 ARG A O 1
ATOM 645 N N . TYR A 1 87 ? 1.520 28.250 24.372 1.00 8.69 87 TYR A N 1
ATOM 646 C CA . TYR A 1 87 ? 1.876 26.916 23.901 1.00 8.48 87 TYR A CA 1
ATOM 647 C C . TYR A 1 87 ? 3.202 26.438 24.459 1.00 8.60 87 TYR A C 1
ATOM 648 O O . TYR A 1 87 ? 3.354 25.249 24.744 1.00 8.47 87 TYR A O 1
ATOM 657 N N . GLY A 1 88 ? 4.126 27.363 24.696 1.00 8.74 88 GLY A N 1
ATOM 658 C CA . GLY A 1 88 ? 5.350 26.998 25.407 1.00 9.27 88 GLY A CA 1
ATOM 659 C C . GLY A 1 88 ? 5.016 26.582 26.838 1.00 10.21 88 GLY A C 1
ATOM 660 O O . GLY A 1 88 ? 5.547 25.590 27.340 1.00 11.34 88 GLY A O 1
ATOM 661 N N . THR A 1 89 ? 4.094 27.302 27.467 1.00 10.66 89 THR A N 1
ATOM 662 C CA . THR A 1 89 ? 3.711 26.964 28.844 1.00 10.63 89 THR A CA 1
ATOM 663 C C . THR A 1 89 ? 3.075 25.588 28.883 1.00 10.38 89 THR A C 1
ATOM 664 O O . THR A 1 89 ? 3.318 24.814 29.813 1.00 11.17 89 THR A O 1
ATOM 668 N N . PHE A 1 90 ? 2.195 25.326 27.925 1.00 9.43 90 PHE A N 1
ATOM 669 C CA . PHE A 1 90 ? 1.548 24.012 27.843 1.00 9.48 90 PHE A CA 1
ATOM 670 C C . PHE A 1 90 ? 2.607 22.896 27.696 1.00 9.62 90 PHE A C 1
ATOM 671 O O . PHE A 1 90 ? 2.555 21.829 28.353 1.00 10.20 90 PHE A O 1
ATOM 679 N N . ALA A 1 91 ? 3.550 23.111 26.780 1.00 9.39 91 ALA A N 1
ATOM 680 C CA . ALA A 1 91 ? 4.577 22.125 26.521 1.00 9.24 91 ALA A CA 1
ATOM 681 C C . ALA A 1 91 ? 5.423 21.922 27.761 1.00 10.49 91 ALA A C 1
ATOM 682 O O . ALA A 1 91 ? 5.916 20.820 27.989 1.00 10.63 91 ALA A O 1
ATOM 684 N N . LYS A 1 92 ? 5.682 22.997 28.515 1.00 11.02 92 LYS A N 1
ATOM 685 C CA . LYS A 1 92 ? 6.472 22.876 29.755 1.00 12.54 92 LYS A CA 1
ATOM 686 C C . LYS A 1 92 ? 5.923 21.809 30.740 1.00 12.25 92 LYS A C 1
ATOM 687 O O . LYS A 1 92 ? 6.696 21.178 31.473 1.00 13.41 92 LYS A O 1
ATOM 693 N N . TYR A 1 93 ? 4.603 21.603 30.791 1.00 11.21 93 TYR A N 1
ATOM 694 C CA . TYR A 1 93 ? 4.094 20.524 31.642 1.00 11.96 93 TYR A CA 1
ATOM 695 C C . TYR A 1 93 ? 4.723 19.180 31.241 1.00 11.01 93 TYR A C 1
ATOM 696 O O . TYR A 1 93 ? 5.127 18.367 32.091 1.00 11.59 93 TYR A O 1
ATOM 705 N N . PHE A 1 94 ? 4.755 18.931 29.937 1.00 9.93 94 PHE A N 1
ATOM 706 C CA . PHE A 1 94 ? 5.275 17.665 29.428 1.00 9.70 94 PHE A CA 1
ATOM 707 C C . PHE A 1 94 ? 6.769 17.475 29.647 1.00 10.06 94 PHE A C 1
ATOM 708 O O . PHE A 1 94 ? 7.209 16.393 30.052 1.00 10.35 94 PHE A O 1
ATOM 716 N N . THR A 1 95 ? 7.551 18.532 29.461 1.00 10.16 95 THR A N 1
ATOM 717 C CA . THR A 1 95 ? 8.989 18.413 29.658 1.00 11.22 95 THR A CA 1
ATOM 718 C C . THR A 1 95 ? 9.320 18.382 31.146 1.00 12.50 95 THR A C 1
ATOM 719 O O . THR A 1 95 ? 10.216 17.641 31.564 1.00 13.06 95 THR A O 1
ATOM 723 N N . LYS A 1 96 ? 8.576 19.124 31.961 1.00 12.67 96 LYS A N 1
ATOM 724 C CA . LYS A 1 96 ? 8.883 19.129 33.405 1.00 15.73 96 LYS A CA 1
ATOM 725 C C . LYS A 1 96 ? 8.525 17.799 34.084 1.00 16.20 96 LYS A C 1
ATOM 726 O O . LYS A 1 96 ? 9.264 17.315 34.968 1.00 18.47 96 LYS A O 1
ATOM 732 N N . ASN A 1 97 ? 7.446 17.174 33.623 1.00 14.36 97 ASN A N 1
ATOM 733 C CA . ASN A 1 97 ? 6.956 15.927 34.230 1.00 15.05 97 ASN A CA 1
ATOM 734 C C . ASN A 1 97 ? 7.343 14.643 33.494 1.00 14.07 97 ASN A C 1
ATOM 735 O O . ASN A 1 97 ? 6.830 13.558 33.800 1.00 14.49 97 ASN A O 1
ATOM 740 N N . ASP A 1 98 ? 8.215 14.778 32.492 1.00 13.19 98 ASP A N 1
ATOM 741 C CA . ASP A 1 98 ? 8.687 13.620 31.715 1.00 13.89 98 ASP A CA 1
ATOM 742 C C . ASP A 1 98 ? 7.558 12.836 31.087 1.00 12.99 98 ASP A C 1
ATOM 743 O O . ASP A 1 98 ? 7.603 11.610 31.015 1.00 13.87 98 ASP A O 1
ATOM 748 N N . VAL A 1 99 ? 6.599 13.554 30.505 1.00 11.15 99 VAL A N 1
ATOM 749 C CA . VAL A 1 99 ? 5.483 12.908 29.821 1.00 10.30 99 VAL A CA 1
ATOM 750 C C . VAL A 1 99 ? 5.893 12.783 28.367 1.00 10.01 99 VAL A C 1
ATOM 751 O O . VAL A 1 99 ? 6.645 13.614 27.874 1.00 10.14 99 VAL A O 1
ATOM 755 N N . PRO A 1 100 ? 5.474 11.713 27.696 1.00 10.03 100 PRO A N 1
ATOM 756 C CA . PRO A 1 100 ? 5.925 11.511 26.315 1.00 9.70 100 PRO A CA 1
ATOM 757 C C . PRO A 1 100 ? 5.647 12.733 25.463 1.00 9.85 100 PRO A C 1
ATOM 758 O O . PRO A 1 100 ? 4.538 13.285 25.502 1.00 8.76 100 PRO A O 1
ATOM 762 N N . THR A 1 101 ? 6.650 13.143 24.699 1.00 9.14 101 THR A N 1
ATOM 763 C CA . THR A 1 101 ? 6.607 14.406 23.968 1.00 9.32 101 THR A CA 1
ATOM 764 C C . THR A 1 101 ? 7.173 14.114 22.589 1.00 8.99 101 THR A C 1
ATOM 765 O O . THR A 1 101 ? 8.303 13.650 22.465 1.00 8.96 101 THR A O 1
ATOM 769 N N . PHE A 1 102 ? 6.365 14.346 21.558 1.00 8.72 102 PHE A N 1
ATOM 770 C CA . PHE A 1 102 ? 6.710 13.916 20.195 1.00 8.88 102 PHE A CA 1
ATOM 771 C C . PHE A 1 102 ? 6.753 15.149 19.319 1.00 9.27 102 PHE A C 1
ATOM 772 O O . PHE A 1 102 ? 5.756 15.846 19.184 1.00 9.71 102 PHE A O 1
ATOM 780 N N . ALA A 1 103 ? 7.865 15.397 18.632 1.00 9.31 103 ALA A N 1
ATOM 781 C CA . ALA A 1 103 ? 7.887 16.592 17.768 1.00 9.40 103 ALA A CA 1
ATOM 782 C C . ALA A 1 103 ? 8.660 16.318 16.495 1.00 10.77 103 ALA A C 1
ATOM 783 O O . ALA A 1 103 ? 9.744 15.752 16.536 1.00 10.09 103 ALA A O 1
ATOM 785 N N . ILE A 1 104 ? 8.098 16.705 15.363 1.00 10.88 104 ILE A N 1
ATOM 786 C CA . ILE A 1 104 ? 8.785 16.432 14.090 1.00 11.78 104 ILE A CA 1
ATOM 787 C C . ILE A 1 104 ? 9.023 17.719 13.287 1.00 14.06 104 ILE A C 1
ATOM 788 O O . ILE A 1 104 ? 8.200 18.627 13.380 1.00 13.16 104 ILE A O 1
ATOM 802 N N . HIS A 1 106 ? 9.860 21.196 12.245 1.00 11.06 106 HIS A N 1
ATOM 803 C CA . HIS A 1 106 ? 9.913 22.421 13.030 1.00 10.10 106 HIS A CA 1
ATOM 804 C C . HIS A 1 106 ? 9.323 22.278 14.411 1.00 9.82 106 HIS A C 1
ATOM 805 O O . HIS A 1 106 ? 9.383 23.207 15.206 1.00 10.13 106 HIS A O 1
ATOM 812 N N . GLY A 1 107 ? 8.585 21.194 14.628 1.00 9.37 107 GLY A N 1
ATOM 813 C CA . GLY A 1 107 ? 7.927 20.952 15.924 1.00 8.55 107 GLY A CA 1
ATOM 814 C C . GLY A 1 107 ? 8.788 21.262 17.147 1.00 8.61 107 GLY A C 1
ATOM 815 O O . GLY A 1 107 ? 8.345 21.936 18.078 1.00 8.53 107 GLY A O 1
ATOM 816 N N . PRO A 1 108 ? 10.076 20.873 17.107 1.00 8.39 108 PRO A N 1
ATOM 817 C CA . PRO A 1 108 ? 10.902 21.134 18.301 1.00 8.68 108 PRO A CA 1
ATOM 818 C C . PRO A 1 108 ? 11.124 22.619 18.624 1.00 8.76 108 PRO A C 1
ATOM 819 O O . PRO A 1 108 ? 11.509 22.954 19.748 1.00 8.75 108 PRO A O 1
ATOM 823 N N . GLN A 1 109 ? 10.747 23.519 17.714 1.00 8.80 109 GLN A N 1
ATOM 824 C CA . GLN A 1 109 ? 10.730 24.972 18.026 1.00 9.16 109 GLN A CA 1
ATOM 825 C C . GLN A 1 109 ? 9.937 25.287 19.280 1.00 9.34 109 GLN A C 1
ATOM 826 O O . GLN A 1 109 ? 10.372 26.074 20.120 1.00 10.45 109 GLN A O 1
ATOM 832 N N . ILE A 1 110 ? 8.803 24.619 19.479 1.00 8.57 110 ILE A N 1
ATOM 833 C CA . ILE A 1 110 ? 8.017 24.937 20.656 1.00 9.10 110 ILE A CA 1
ATOM 834 C C . ILE A 1 110 ? 8.763 24.467 21.909 1.00 8.92 110 ILE A C 1
ATOM 835 O O . ILE A 1 110 ? 8.587 25.034 23.000 1.00 9.68 110 ILE A O 1
ATOM 840 N N . LEU A 1 111 ? 9.513 23.367 21.795 1.00 8.82 111 LEU A N 1
ATOM 841 C CA . LEU A 1 111 ? 10.255 22.890 22.958 1.00 9.20 111 LEU A CA 1
ATOM 842 C C . LEU A 1 111 ? 11.313 23.887 23.447 1.00 9.19 111 LEU A C 1
ATOM 843 O O . LEU A 1 111 ? 11.628 23.927 24.642 1.00 9.38 111 LEU A O 1
ATOM 848 N N . ILE A 1 112 ? 11.809 24.743 22.552 1.00 9.01 112 ILE A N 1
ATOM 849 C CA . ILE A 1 112 ? 12.763 25.780 22.981 1.00 9.19 112 ILE A CA 1
ATOM 850 C C . ILE A 1 112 ? 12.111 26.679 24.038 1.00 10.05 112 ILE A C 1
ATOM 851 O O . ILE A 1 112 ? 12.755 27.077 25.022 1.00 10.97 112 ILE A O 1
ATOM 856 N N . ASP A 1 113 ? 10.804 26.919 23.888 1.00 9.67 113 ASP A N 1
ATOM 857 C CA . ASP A 1 113 ? 10.109 27.862 24.744 1.00 10.92 113 ASP A CA 1
ATOM 858 C C . ASP A 1 113 ? 9.821 27.302 26.148 1.00 11.61 113 ASP A C 1
ATOM 859 O O . ASP A 1 113 ? 9.361 28.036 27.036 1.00 13.58 113 ASP A O 1
ATOM 864 N N . THR A 1 114 ? 10.142 26.025 26.364 1.00 11.64 114 THR A N 1
ATOM 865 C CA . THR A 1 114 ? 10.021 25.427 27.712 1.00 11.66 114 THR A CA 1
ATOM 866 C C . THR A 1 114 ? 11.202 25.816 28.588 1.00 13.62 114 THR A C 1
ATOM 867 O O . THR A 1 114 ? 11.158 25.630 29.816 1.00 15.13 114 THR A O 1
ATOM 871 N N . ASP A 1 115 ? 12.309 26.204 27.945 1.00 15.10 115 ASP A N 1
ATOM 872 C CA . ASP A 1 115 ? 13.568 26.419 28.652 1.00 17.95 115 ASP A CA 1
ATOM 873 C C . ASP A 1 115 ? 14.080 25.147 29.315 1.00 18.60 115 ASP A C 1
ATOM 874 O O . ASP A 1 115 ? 14.937 25.209 30.200 1.00 21.08 115 ASP A O 1
ATOM 879 N N . ASP A 1 116 ? 13.606 23.991 28.853 1.00 15.61 116 ASP A N 1
ATOM 880 C CA . ASP A 1 116 ? 13.949 22.715 29.499 1.00 17.60 116 ASP A CA 1
ATOM 881 C C . ASP A 1 116 ? 14.881 21.858 28.639 1.00 18.59 116 ASP A C 1
ATOM 882 O O . ASP A 1 116 ? 14.973 20.651 28.853 1.00 20.15 116 ASP A O 1
ATOM 887 N N . LEU A 1 117 ? 15.540 22.449 27.638 1.00 15.62 117 LEU A N 1
ATOM 888 C CA . LEU A 1 117 ? 16.266 21.625 26.669 1.00 14.46 117 LEU A CA 1
ATOM 889 C C . LEU A 1 117 ? 17.735 21.397 27.027 1.00 15.36 117 LEU A C 1
ATOM 890 O O . LEU A 1 117 ? 18.404 20.607 26.376 1.00 15.00 117 LEU A O 1
ATOM 895 N N . LYS A 1 118 ? 18.264 22.130 28.005 1.00 17.53 118 LYS A N 1
ATOM 896 C CA . LYS A 1 118 ? 19.701 22.045 28.235 1.00 18.64 118 LYS A CA 1
ATOM 897 C C . LYS A 1 118 ? 20.092 20.603 28.582 1.00 17.24 118 LYS A C 1
ATOM 898 O O . LYS A 1 118 ? 19.451 19.970 29.428 1.00 16.91 118 LYS A O 1
ATOM 904 N N . GLY A 1 119 ? 20.929 20.013 27.734 1.00 16.99 119 GLY A N 1
ATOM 905 C CA . GLY A 1 119 ? 21.433 18.674 27.997 1.00 18.63 119 GLY A CA 1
ATOM 906 C C . GLY A 1 119 ? 20.556 17.584 27.408 1.00 17.48 119 GLY A C 1
ATOM 907 O O . GLY A 1 119 ? 20.876 16.409 27.506 1.00 20.05 119 GLY A O 1
ATOM 908 N N . ARG A 1 120 ? 19.438 17.964 26.799 1.00 14.64 120 ARG A N 1
ATOM 909 C CA . ARG A 1 120 ? 18.602 16.969 26.138 1.00 14.82 120 ARG A CA 1
ATOM 910 C C . ARG A 1 120 ? 19.090 16.702 24.717 1.00 13.76 120 ARG A C 1
ATOM 911 O O . ARG A 1 120 ? 19.671 17.566 24.078 1.00 16.19 120 ARG A O 1
ATOM 919 N N . THR A 1 121 ? 18.804 15.516 24.199 1.00 13.36 121 THR A N 1
ATOM 920 C CA . THR A 1 121 ? 19.292 15.146 22.882 1.00 13.11 121 THR A CA 1
ATOM 921 C C . THR A 1 121 ? 18.132 15.056 21.899 1.00 12.38 121 THR A C 1
ATOM 922 O O . THR A 1 121 ? 17.147 14.356 22.154 1.00 12.55 121 THR A O 1
ATOM 926 N N . LEU A 1 122 ? 18.209 15.846 20.827 1.00 13.46 122 LEU A N 1
ATOM 927 C CA . LEU A 1 122 ? 17.094 15.997 19.901 1.00 13.59 122 LEU A CA 1
ATOM 928 C C . LEU A 1 122 ? 17.644 16.072 18.494 1.00 13.46 122 LEU A C 1
ATOM 929 O O . LEU A 1 122 ? 18.807 16.477 18.280 1.00 12.31 122 LEU A O 1
ATOM 934 N N . THR A 1 123 ? 16.773 15.792 17.531 1.00 11.51 123 THR A N 1
ATOM 935 C CA . THR A 1 123 ? 16.980 16.196 16.153 1.00 11.64 123 THR A CA 1
ATOM 936 C C . THR A 1 123 ? 15.856 17.127 15.697 1.00 11.14 123 THR A C 1
ATOM 937 O O . THR A 1 123 ? 14.899 17.355 16.450 1.00 10.85 123 THR A O 1
ATOM 941 N N . ALA A 1 124 ? 15.964 17.648 14.480 1.00 10.81 124 ALA A N 1
ATOM 942 C CA . ALA A 1 124 ? 14.925 18.503 13.908 1.00 11.09 124 ALA A CA 1
ATOM 943 C C . ALA A 1 124 ? 15.254 18.728 12.457 1.00 11.02 124 ALA A C 1
ATOM 944 O O . ALA A 1 124 ? 16.274 18.258 11.975 1.00 11.46 124 ALA A O 1
ATOM 946 N N . VAL A 1 125 ? 14.363 19.429 11.764 1.00 10.82 125 VAL A N 1
ATOM 947 C CA . VAL A 1 125 ? 14.683 19.906 10.435 1.00 11.73 125 VAL A CA 1
ATOM 948 C C . VAL A 1 125 ? 15.909 20.818 10.458 1.00 12.06 125 VAL A C 1
ATOM 949 O O . VAL A 1 125 ? 16.204 21.445 11.463 1.00 11.90 125 VAL A O 1
ATOM 953 N N . LEU A 1 126 ? 16.720 20.737 9.412 1.00 12.89 126 LEU A N 1
ATOM 954 C CA . LEU A 1 126 ? 17.958 21.508 9.341 1.00 12.93 126 LEU A CA 1
ATOM 955 C C . LEU A 1 126 ? 17.727 22.956 9.775 1.00 12.54 126 LEU A C 1
ATOM 956 O O . LEU A 1 126 ? 18.539 23.507 10.540 1.00 12.08 126 LEU A O 1
ATOM 961 N N . ASN A 1 127 ? 16.613 23.544 9.333 1.00 12.51 127 ASN A N 1
ATOM 962 C CA . ASN A 1 127 ? 16.354 24.985 9.448 1.00 12.75 127 ASN A CA 1
ATOM 963 C C . ASN A 1 127 ? 16.406 25.442 10.907 1.00 14.13 127 ASN A C 1
ATOM 964 O O . ASN A 1 127 ? 16.526 26.627 11.162 1.00 17.00 127 ASN A O 1
ATOM 969 N N . VAL A 1 128 ? 16.107 24.534 11.831 1.00 12.46 128 VAL A N 1
ATOM 970 C CA . VAL A 1 128 ? 15.976 24.922 13.243 1.00 12.57 128 VAL A CA 1
ATOM 971 C C . VAL A 1 128 ? 17.087 24.374 14.156 1.00 12.63 128 VAL A C 1
ATOM 972 O O . VAL A 1 128 ? 17.061 24.580 15.363 1.00 11.72 128 VAL A O 1
ATOM 976 N N . ARG A 1 129 ? 17.986 23.562 13.609 1.00 12.13 129 ARG A N 1
ATOM 977 C CA . ARG A 1 129 ? 18.988 22.899 14.440 1.00 12.31 129 ARG A CA 1
ATOM 978 C C . ARG A 1 129 ? 19.882 23.859 15.230 1.00 12.05 129 ARG A C 1
ATOM 979 O O . ARG A 1 129 ? 20.190 23.603 16.396 1.00 12.77 129 ARG A O 1
ATOM 987 N N . LYS A 1 130 ? 20.281 24.970 14.618 1.00 13.14 130 LYS A N 1
ATOM 988 C CA . LYS A 1 130 ? 21.086 25.959 15.323 1.00 13.23 130 LYS A CA 1
ATOM 989 C C . LYS A 1 130 ? 20.331 26.590 16.510 1.00 11.88 130 LYS A C 1
ATOM 990 O O . LYS A 1 130 ? 20.892 26.787 17.605 1.00 12.03 130 LYS A O 1
ATOM 996 N N . ASP A 1 131 ? 19.035 26.814 16.320 1.00 10.75 131 ASP A N 1
ATOM 997 C CA . ASP A 1 131 ? 18.258 27.379 17.404 1.00 11.06 131 ASP A CA 1
ATOM 998 C C . ASP A 1 131 ? 18.128 26.378 18.528 1.00 10.39 131 ASP A C 1
ATOM 999 O O . ASP A 1 131 ? 18.146 26.764 19.698 1.00 10.09 131 ASP A O 1
ATOM 1004 N N . LEU A 1 132 ? 17.947 25.103 18.201 1.00 10.76 132 LEU A N 1
ATOM 1005 C CA . LEU A 1 132 ? 17.916 24.078 19.247 1.00 10.99 132 LEU A CA 1
ATOM 1006 C C . LEU A 1 132 ? 19.235 24.009 19.990 1.00 11.40 132 LEU A C 1
ATOM 1007 O O . LEU A 1 132 ? 19.259 23.840 21.210 1.00 10.76 132 LEU A O 1
ATOM 1012 N N . SER A 1 133 ? 20.332 24.082 19.245 1.00 11.60 133 SER A N 1
ATOM 1013 C CA . SER A 1 133 ? 21.628 24.037 19.902 1.00 12.27 133 SER A CA 1
ATOM 1014 C C . SER A 1 133 ? 21.827 25.274 20.795 1.00 11.70 133 SER A C 1
ATOM 1015 O O . SER A 1 133 ? 22.325 25.164 21.910 1.00 11.34 133 SER A O 1
ATOM 1018 N N . ASN A 1 134 ? 21.365 26.443 20.365 1.00 10.72 134 ASN A N 1
ATOM 1019 C CA . ASN A 1 134 ? 21.491 27.641 21.213 1.00 10.60 134 ASN A CA 1
ATOM 1020 C C . ASN A 1 134 ? 20.616 27.598 22.465 1.00 10.66 134 ASN A C 1
ATOM 1021 O O . ASN A 1 134 ? 20.879 28.303 23.448 1.00 11.53 134 ASN A O 1
ATOM 1026 N N . ALA A 1 135 ? 19.560 26.779 22.404 1.00 10.21 135 ALA A N 1
ATOM 1027 C CA . ALA A 1 135 ? 18.711 26.489 23.551 1.00 10.57 135 ALA A CA 1
ATOM 1028 C C . ALA A 1 135 ? 19.316 25.490 24.525 1.00 12.49 135 ALA A C 1
ATOM 1029 O O . ALA A 1 135 ? 18.725 25.210 25.571 1.00 13.24 135 ALA A O 1
ATOM 1031 N N . GLY A 1 136 ? 20.485 24.958 24.185 1.00 11.35 136 GLY A N 1
ATOM 1032 C CA . GLY A 1 136 ? 21.196 24.075 25.107 1.00 12.65 136 GLY A CA 1
ATOM 1033 C C . GLY A 1 136 ? 21.143 22.603 24.759 1.00 12.39 136 GLY A C 1
ATOM 1034 O O . GLY A 1 136 ? 21.757 21.790 25.452 1.00 12.76 136 GLY A O 1
ATOM 1035 N N . ALA A 1 137 ? 20.407 22.245 23.708 1.00 12.11 137 ALA A N 1
ATOM 1036 C CA . ALA A 1 137 ? 20.235 20.839 23.375 1.00 11.72 137 ALA A CA 1
ATOM 1037 C C . ALA A 1 137 ? 21.509 20.285 22.755 1.00 13.20 137 ALA A C 1
ATOM 1038 O O . ALA A 1 137 ? 22.295 21.024 22.165 1.00 13.90 137 ALA A O 1
ATOM 1040 N N . HIS A 1 138 ? 21.708 18.976 22.910 1.00 14.16 138 HIS A N 1
ATOM 1041 C CA . HIS A 1 138 ? 22.625 18.236 22.051 1.00 15.94 138 HIS A CA 1
ATOM 1042 C C . HIS A 1 138 ? 21.933 17.810 20.801 1.00 14.76 138 HIS A C 1
ATOM 1043 O O . HIS A 1 138 ? 21.046 16.940 20.828 1.00 14.29 138 HIS A O 1
ATOM 1050 N N . VAL A 1 139 ? 22.235 18.493 19.702 1.00 14.38 139 VAL A N 1
ATOM 1051 C CA . VAL A 1 139 ? 21.548 18.276 18.457 1.00 14.41 139 VAL A CA 1
ATOM 1052 C C . VAL A 1 139 ? 22.276 17.302 17.551 1.00 15.79 139 VAL A C 1
ATOM 1053 O O . VAL A 1 139 ? 23.510 17.383 17.370 1.00 16.64 139 VAL A O 1
ATOM 1057 N N . VAL A 1 140 ? 21.540 16.286 17.128 1.00 15.49 140 VAL A N 1
ATOM 1058 C CA . VAL A 1 140 ? 22.049 15.309 16.183 1.00 16.18 140 VAL A CA 1
ATOM 1059 C C . VAL A 1 140 ? 21.214 15.266 14.908 1.00 16.14 140 VAL A C 1
ATOM 1060 O O . VAL A 1 140 ? 20.140 15.896 14.824 1.00 16.50 140 VAL A O 1
ATOM 1064 N N . ASP A 1 141 ? 21.729 14.548 13.910 1.00 19.36 141 ASP A N 1
ATOM 1065 C CA . ASP A 1 141 ? 21.084 14.443 12.590 1.00 18.29 141 ASP A CA 1
ATOM 1066 C C . ASP A 1 141 ? 20.734 12.977 12.332 1.00 18.80 141 ASP A C 1
ATOM 1067 O O . ASP A 1 141 ? 21.572 12.206 11.873 1.00 20.51 141 ASP A O 1
ATOM 1072 N N . GLU A 1 142 ? 19.566 12.556 12.813 1.00 16.71 142 GLU A N 1
ATOM 1073 C CA . GLU A 1 142 ? 19.153 11.154 12.737 1.00 16.64 142 GLU A CA 1
ATOM 1074 C C . GLU A 1 142 ? 17.667 11.080 12.398 1.00 16.09 142 GLU A C 1
ATOM 1075 O O . GLU A 1 142 ? 16.935 12.044 12.623 1.00 14.81 142 GLU A O 1
ATOM 1081 N N . SER A 1 143 ? 17.223 9.965 11.823 1.00 15.84 143 SER A N 1
ATOM 1082 C CA . SER A 1 143 ? 15.830 9.886 11.406 1.00 15.98 143 SER A CA 1
ATOM 1083 C C . SER A 1 143 ? 14.866 9.924 12.590 1.00 15.55 143 SER A C 1
ATOM 1084 O O . SER A 1 143 ? 13.777 10.462 12.493 1.00 15.30 143 SER A O 1
ATOM 1087 N N . VAL A 1 144 ? 15.264 9.351 13.714 1.00 13.53 144 VAL A N 1
ATOM 1088 C CA . VAL A 1 144 ? 14.487 9.481 14.936 1.00 13.53 144 VAL A CA 1
ATOM 1089 C C . VAL A 1 144 ? 15.411 9.383 16.134 1.00 12.73 144 VAL A C 1
ATOM 1090 O O . VAL A 1 144 ? 16.467 8.721 16.063 1.00 14.21 144 VAL A O 1
ATOM 1094 N N . VAL A 1 145 ? 15.150 10.234 17.118 1.00 12.52 145 VAL A N 1
ATOM 1095 C CA . VAL A 1 145 ? 15.970 10.332 18.330 1.00 12.39 145 VAL A CA 1
ATOM 1096 C C . VAL A 1 145 ? 15.051 10.227 19.532 1.00 12.95 145 VAL A C 1
ATOM 1097 O O . VAL A 1 145 ? 13.961 10.825 19.523 1.00 12.25 145 VAL A O 1
ATOM 1101 N N . VAL A 1 146 ? 15.357 9.276 20.415 1.00 12.79 146 VAL A N 1
ATOM 1102 C CA . VAL A 1 146 ? 14.604 9.103 21.661 1.00 13.00 146 VAL A CA 1
ATOM 1103 C C . VAL A 1 146 ? 15.490 9.487 22.837 1.00 13.92 146 VAL A C 1
ATOM 1104 O O . VAL A 1 146 ? 16.545 8.877 23.057 1.00 13.47 146 VAL A O 1
ATOM 1108 N N . ASP A 1 147 ? 15.078 10.513 23.583 1.00 12.15 147 ASP A N 1
ATOM 1109 C CA . ASP A 1 147 ? 15.789 10.880 24.816 1.00 13.29 147 ASP A CA 1
ATOM 1110 C C . ASP A 1 147 ? 14.803 10.810 25.976 1.00 13.25 147 ASP A C 1
ATOM 1111 O O . ASP A 1 147 ? 14.085 11.788 26.256 1.00 13.43 147 ASP A O 1
ATOM 1116 N N . ASN A 1 148 ? 14.767 9.641 26.619 1.00 13.55 148 ASN A N 1
ATOM 1117 C CA . ASN A 1 148 ? 13.768 9.284 27.644 1.00 14.52 148 ASN A CA 1
ATOM 1118 C C . ASN A 1 148 ? 12.364 9.400 27.072 1.00 13.45 148 ASN A C 1
ATOM 1119 O O . ASN A 1 148 ? 11.951 8.576 26.263 1.00 13.51 148 ASN A O 1
ATOM 1124 N N . ASN A 1 149 ? 11.706 10.514 27.387 1.00 11.70 149 ASN A N 1
ATOM 1125 C CA . ASN A 1 149 ? 10.339 10.764 26.958 1.00 11.21 149 ASN A CA 1
ATOM 1126 C C . ASN A 1 149 ? 10.224 11.560 25.658 1.00 10.81 149 ASN A C 1
ATOM 1127 O O . ASN A 1 149 ? 9.113 11.700 25.111 1.00 10.86 149 ASN A O 1
ATOM 1132 N N . ILE A 1 150 ? 11.321 12.187 25.220 1.00 10.29 150 ILE A N 1
ATOM 1133 C CA . ILE A 1 150 ? 11.255 13.070 24.038 1.00 10.13 150 ILE A CA 1
ATOM 1134 C C . ILE A 1 150 ? 11.616 12.332 22.759 1.00 10.78 150 ILE A C 1
ATOM 1135 O O . ILE A 1 150 ? 12.697 11.763 22.659 1.00 11.37 150 ILE A O 1
ATOM 1140 N N . VAL A 1 151 ? 10.709 12.328 21.788 1.00 9.69 151 VAL A N 1
ATOM 1141 C CA . VAL A 1 151 ? 10.957 11.668 20.500 1.00 9.42 151 VAL A CA 1
ATOM 1142 C C . VAL A 1 151 ? 10.912 12.723 19.418 1.00 9.15 151 VAL A C 1
ATOM 1143 O O . VAL A 1 151 ? 9.913 13.464 19.319 1.00 9.24 151 VAL A O 1
ATOM 1147 N N . THR A 1 152 ? 11.992 12.826 18.640 1.00 9.08 152 THR A N 1
ATOM 1148 C CA . THR A 1 152 ? 12.056 13.836 17.588 1.00 9.19 152 THR A CA 1
ATOM 1149 C C . THR A 1 152 ? 12.476 13.226 16.258 1.00 9.30 152 THR A C 1
ATOM 1150 O O . THR A 1 152 ? 13.220 12.242 16.227 1.00 10.01 152 THR A O 1
ATOM 1154 N N . SER A 1 153 ? 11.989 13.807 15.168 1.00 9.26 153 SER A N 1
ATOM 1155 C CA . SER A 1 153 ? 12.384 13.439 13.817 1.00 10.53 153 SER A CA 1
ATOM 1156 C C . SER A 1 153 ? 12.561 14.706 12.993 1.00 10.70 153 SER A C 1
ATOM 1157 O O . SER A 1 153 ? 12.236 15.819 13.460 1.00 11.01 153 SER A O 1
ATOM 1160 N N . ARG A 1 154 ? 13.022 14.547 11.747 1.00 11.77 154 ARG A N 1
ATOM 1161 C CA . ARG A 1 154 ? 13.449 15.723 10.954 1.00 11.92 154 ARG A CA 1
ATOM 1162 C C . ARG A 1 154 ? 12.437 16.156 9.890 1.00 12.81 154 ARG A C 1
ATOM 1163 O O . ARG A 1 154 ? 12.246 17.351 9.649 1.00 13.74 154 ARG A O 1
ATOM 1171 N N . VAL A 1 155 ? 11.974 15.190 9.107 1.00 12.40 155 VAL A N 1
ATOM 1172 C CA . VAL A 1 155 ? 11.309 15.487 7.842 1.00 12.45 155 VAL A CA 1
ATOM 1173 C C . VAL A 1 155 ? 10.237 14.430 7.642 1.00 12.47 155 VAL A C 1
ATOM 1174 O O . VAL A 1 155 ? 10.285 13.387 8.289 1.00 13.61 155 VAL A O 1
ATOM 1178 N N . PRO A 1 156 ? 9.336 14.639 6.665 1.00 13.46 156 PRO A N 1
ATOM 1179 C CA . PRO A 1 156 ? 8.275 13.667 6.440 1.00 14.44 156 PRO A CA 1
ATOM 1180 C C . PRO A 1 156 ? 8.781 12.271 6.063 1.00 15.09 156 PRO A C 1
ATOM 1181 O O . PRO A 1 156 ? 8.149 11.280 6.422 1.00 14.11 156 PRO A O 1
ATOM 1185 N N . ASP A 1 157 ? 9.929 12.177 5.390 1.00 16.41 157 ASP A N 1
ATOM 1186 C CA . ASP A 1 157 ? 10.513 10.854 5.100 1.00 17.76 157 ASP A CA 1
ATOM 1187 C C . ASP A 1 157 ? 10.858 10.030 6.328 1.00 17.57 157 ASP A C 1
ATOM 1188 O O . ASP A 1 157 ? 11.020 8.811 6.243 1.00 18.00 157 ASP A O 1
ATOM 1193 N N . ASP A 1 158 ? 10.951 10.690 7.479 1.00 15.00 158 ASP A N 1
ATOM 1194 C CA . ASP A 1 158 ? 11.268 10.018 8.728 1.00 13.84 158 ASP A CA 1
ATOM 1195 C C . ASP A 1 158 ? 10.018 9.453 9.398 1.00 13.52 158 ASP A C 1
ATOM 1196 O O . ASP A 1 158 ? 10.118 8.831 10.460 1.00 13.33 158 ASP A O 1
ATOM 1201 N N . LEU A 1 159 ? 8.838 9.708 8.835 1.00 13.54 159 LEU A N 1
ATOM 1202 C CA . LEU A 1 159 ? 7.599 9.370 9.556 1.00 13.22 159 LEU A CA 1
ATOM 1203 C C . LEU A 1 159 ? 7.476 7.897 9.983 1.00 14.66 159 LEU A C 1
ATOM 1204 O O . LEU A 1 159 ? 6.957 7.608 11.068 1.00 13.95 159 LEU A O 1
ATOM 1209 N N . ASP A 1 160 ? 7.945 6.961 9.157 1.00 17.54 160 ASP A N 1
ATOM 1210 C CA . ASP A 1 160 ? 7.804 5.561 9.557 1.00 20.42 160 ASP A CA 1
ATOM 1211 C C . ASP A 1 160 ? 8.573 5.282 10.830 1.00 17.92 160 ASP A C 1
ATOM 1212 O O . ASP A 1 160 ? 8.050 4.627 11.729 1.00 18.38 160 ASP A O 1
ATOM 1217 N N . ASP A 1 161 ? 9.778 5.849 10.948 1.00 16.77 161 ASP A N 1
ATOM 1218 C CA . ASP A 1 161 ? 10.581 5.697 12.170 1.00 16.73 161 ASP A CA 1
ATOM 1219 C C . ASP A 1 161 ? 9.976 6.452 13.361 1.00 16.37 161 ASP A C 1
ATOM 1220 O O . ASP A 1 161 ? 9.887 5.927 14.491 1.00 15.96 161 ASP A O 1
ATOM 1225 N N . PHE A 1 162 ? 9.512 7.671 13.090 1.00 13.05 162 PHE A N 1
ATOM 1226 C CA . PHE A 1 162 ? 8.866 8.502 14.096 1.00 11.44 162 PHE A CA 1
ATOM 1227 C C . PHE A 1 162 ? 7.624 7.781 14.624 1.00 10.85 162 PHE A C 1
ATOM 1228 O O . PHE A 1 162 ? 7.471 7.632 15.817 1.00 11.08 162 PHE A O 1
ATOM 1236 N N . ASN A 1 163 ? 6.751 7.319 13.731 1.00 10.90 163 ASN A N 1
ATOM 1237 C CA . ASN A 1 163 ? 5.489 6.697 14.163 1.00 11.50 163 ASN A CA 1
ATOM 1238 C C . ASN A 1 163 ? 5.686 5.424 14.980 1.00 12.94 163 ASN A C 1
ATOM 1239 O O . ASN A 1 163 ? 5.016 5.217 15.998 1.00 12.62 163 ASN A O 1
ATOM 1244 N N . ARG A 1 164 ? 6.736 4.677 14.644 1.00 13.92 164 ARG A N 1
ATOM 1245 C CA . ARG A 1 164 ? 7.044 3.462 15.384 1.00 16.73 164 ARG A CA 1
ATOM 1246 C C . ARG A 1 164 ? 7.439 3.857 16.800 1.00 13.78 164 ARG A C 1
ATOM 1247 O O . ARG A 1 164 ? 6.971 3.266 17.783 1.00 15.25 164 ARG A O 1
ATOM 1255 N N . GLU A 1 165 ? 8.273 4.882 16.933 1.00 13.03 165 GLU A N 1
ATOM 1256 C CA . GLU A 1 165 ? 8.768 5.201 18.260 1.00 13.75 165 GLU A CA 1
ATOM 1257 C C . GLU A 1 165 ? 7.707 5.870 19.130 1.00 12.82 165 GLU A C 1
ATOM 1258 O O . GLU A 1 165 ? 7.727 5.718 20.356 1.00 13.21 165 GLU A O 1
ATOM 1264 N N . ILE A 1 166 ? 6.850 6.713 18.551 1.00 11.65 166 ILE A N 1
ATOM 1265 C CA . ILE A 1 166 ? 5.896 7.405 19.419 1.00 10.51 166 ILE A CA 1
ATOM 1266 C C . ILE A 1 166 ? 4.871 6.421 19.982 1.00 10.51 166 ILE A C 1
ATOM 1267 O O . ILE A 1 166 ? 4.430 6.540 21.120 1.00 11.08 166 ILE A O 1
ATOM 1272 N N . VAL A 1 167 ? 4.492 5.447 19.171 1.00 11.48 167 VAL A N 1
ATOM 1273 C CA . VAL A 1 167 ? 3.550 4.466 19.650 1.00 12.33 167 VAL A CA 1
ATOM 1274 C C . VAL A 1 167 ? 4.187 3.629 20.759 1.00 13.60 167 VAL A C 1
ATOM 1275 O O . VAL A 1 167 ? 3.534 3.325 21.751 1.00 13.77 167 VAL A O 1
ATOM 1279 N N . LYS A 1 168 ? 5.450 3.246 20.591 1.00 13.97 168 LYS A N 1
ATOM 1280 C CA . LYS A 1 168 ? 6.134 2.479 21.647 1.00 15.68 168 LYS A CA 1
ATOM 1281 C C . LYS A 1 168 ? 6.173 3.241 22.942 1.00 15.86 168 LYS A C 1
ATOM 1282 O O . LYS A 1 168 ? 5.999 2.682 24.016 1.00 16.59 168 LYS A O 1
ATOM 1288 N N . GLN A 1 169 ? 6.550 4.507 22.850 1.00 17.46 169 GLN A N 1
ATOM 1289 C CA A GLN A 1 169 ? 6.624 5.276 24.055 0.50 18.53 169 GLN A CA 1
ATOM 1290 C CA B GLN A 1 169 ? 6.574 5.478 23.975 0.50 19.81 169 GLN A CA 1
ATOM 1291 C C . GLN A 1 169 ? 5.282 5.420 24.804 1.00 18.19 169 GLN A C 1
ATOM 1292 O O . GLN A 1 169 ? 5.262 5.303 26.038 1.00 18.94 169 GLN A O 1
ATOM 1303 N N . LEU A 1 170 ? 4.139 5.434 24.109 1.00 17.08 170 LEU A N 1
ATOM 1304 C CA . LEU A 1 170 ? 2.849 5.402 24.804 1.00 18.54 170 LEU A CA 1
ATOM 1305 C C . LEU A 1 170 ? 2.453 4.054 25.390 1.00 20.24 170 LEU A C 1
ATOM 1306 O O . LEU A 1 170 ? 1.550 3.959 26.230 1.00 25.96 170 LEU A O 1
ATOM 1311 N N . GLN A 1 171 ? 2.999 2.969 24.854 1.00 18.27 171 GLN A N 1
ATOM 1312 C CA . GLN A 1 171 ? 2.713 1.674 25.439 1.00 19.97 171 GLN A CA 1
ATOM 1313 C C . GLN A 1 171 ? 3.291 1.541 26.831 1.00 21.02 171 GLN A C 1
ATOM 1314 O O . GLN A 1 171 ? 2.816 0.714 27.599 1.00 22.63 171 GLN A O 1
ATOM 1320 N N . LEU A 1 172 ? 4.431 2.188 27.088 1.00 24.13 172 LEU A N 1
ATOM 1321 C CA . LEU A 1 172 ? 4.767 2.551 28.471 1.00 30.74 172 LEU A CA 1
ATOM 1322 C C . LEU A 1 172 ? 3.871 3.685 28.968 1.00 35.08 172 LEU A C 1
ATOM 1323 O O . LEU A 1 172 ? 3.084 3.509 29.900 1.00 34.26 172 LEU A O 1
ATOM 1328 N N . LYS B 2 4 ? 25.145 49.618 -3.690 1.00 33.02 4 LYS B N 1
ATOM 1329 C CA . LYS B 2 4 ? 24.188 48.497 -4.029 1.00 31.80 4 LYS B CA 1
ATOM 1330 C C . LYS B 2 4 ? 23.878 47.507 -2.893 1.00 27.25 4 LYS B C 1
ATOM 1331 O O . LYS B 2 4 ? 24.773 47.017 -2.199 1.00 26.05 4 LYS B O 1
ATOM 1337 N N . VAL B 2 5 ? 22.600 47.191 -2.740 1.00 24.40 5 VAL B N 1
ATOM 1338 C CA . VAL B 2 5 ? 22.138 46.488 -1.549 1.00 20.80 5 VAL B CA 1
ATOM 1339 C C . VAL B 2 5 ? 21.711 45.098 -1.985 1.00 20.61 5 VAL B C 1
ATOM 1340 O O . VAL B 2 5 ? 20.939 44.952 -2.936 1.00 22.47 5 VAL B O 1
ATOM 1344 N N . ALA B 2 6 ? 22.314 44.087 -1.372 1.00 18.86 6 ALA B N 1
ATOM 1345 C CA . ALA B 2 6 ? 21.896 42.704 -1.585 1.00 17.95 6 ALA B CA 1
ATOM 1346 C C . ALA B 2 6 ? 20.595 42.474 -0.833 1.00 17.65 6 ALA B C 1
ATOM 1347 O O . ALA B 2 6 ? 20.557 42.706 0.377 1.00 17.43 6 ALA B O 1
ATOM 1349 N N . ILE B 2 7 ? 19.639 41.817 -1.488 1.00 17.54 7 ILE B N 1
ATOM 1350 C CA . ILE B 2 7 ? 18.415 41.353 -0.826 1.00 17.12 7 ILE B CA 1
ATOM 1351 C C . ILE B 2 7 ? 18.355 39.833 -0.928 1.00 16.99 7 ILE B C 1
ATOM 1352 O O . ILE B 2 7 ? 18.185 39.312 -2.018 1.00 18.13 7 ILE B O 1
ATOM 1357 N N . ILE B 2 8 ? 18.471 39.121 0.196 1.00 15.41 8 ILE B N 1
ATOM 1358 C CA . ILE B 2 8 ? 18.376 37.669 0.164 1.00 15.80 8 ILE B CA 1
ATOM 1359 C C . ILE B 2 8 ? 16.932 37.205 0.328 1.00 15.35 8 ILE B C 1
ATOM 1360 O O . ILE B 2 8 ? 16.213 37.654 1.212 1.00 14.64 8 ILE B O 1
ATOM 1365 N N . LEU B 2 9 ? 16.475 36.390 -0.611 1.00 15.53 9 LEU B N 1
ATOM 1366 C CA . LEU B 2 9 ? 15.051 36.208 -0.776 1.00 16.36 9 LEU B CA 1
ATOM 1367 C C . LEU B 2 9 ? 14.731 34.782 -1.226 1.00 16.77 9 LEU B C 1
ATOM 1368 O O . LEU B 2 9 ? 15.343 34.257 -2.178 1.00 18.46 9 LEU B O 1
ATOM 1373 N N . ALA B 2 10 ? 13.781 34.168 -0.520 1.00 16.15 10 ALA B N 1
ATOM 1374 C CA . ALA B 2 10 ? 13.190 32.876 -0.881 1.00 17.06 10 ALA B CA 1
ATOM 1375 C C . ALA B 2 10 ? 11.679 33.032 -0.988 1.00 17.63 10 ALA B C 1
ATOM 1376 O O . ALA B 2 10 ? 11.142 34.127 -0.805 1.00 17.80 10 ALA B O 1
ATOM 1378 N N . ASN B 2 11 ? 10.989 31.954 -1.348 1.00 17.83 11 ASN B N 1
ATOM 1379 C CA . ASN B 2 11 ? 9.526 31.998 -1.413 1.00 18.64 11 ASN B CA 1
ATOM 1380 C C . ASN B 2 11 ? 8.919 32.344 -0.054 1.00 16.60 11 ASN B C 1
ATOM 1381 O O . ASN B 2 11 ? 9.506 32.049 0.985 1.00 16.86 11 ASN B O 1
ATOM 1386 N N . GLU B 2 12 ? 7.709 32.889 -0.097 1.00 17.48 12 GLU B N 1
ATOM 1387 C CA . GLU B 2 12 ? 6.911 33.199 1.088 1.00 16.72 12 GLU B CA 1
ATOM 1388 C C . GLU B 2 12 ? 7.516 34.293 1.941 1.00 15.88 12 GLU B C 1
ATOM 1389 O O . GLU B 2 12 ? 7.275 34.351 3.148 1.00 14.26 12 GLU B O 1
ATOM 1395 N N . PHE B 2 13 ? 8.320 35.154 1.327 1.00 15.65 13 PHE B N 1
ATOM 1396 C CA . PHE B 2 13 ? 8.612 36.439 1.945 1.00 15.04 13 PHE B CA 1
ATOM 1397 C C . PHE B 2 13 ? 7.332 37.231 2.153 1.00 15.76 13 PHE B C 1
ATOM 1398 O O . PHE B 2 13 ? 6.343 37.050 1.420 1.00 16.49 13 PHE B O 1
ATOM 1406 N N . GLU B 2 14 ? 7.316 38.047 3.207 1.00 15.40 14 GLU B N 1
ATOM 1407 C CA . GLU B 2 14 ? 6.233 39.006 3.414 1.00 15.87 14 GLU B CA 1
ATOM 1408 C C . GLU B 2 14 ? 6.310 40.142 2.385 1.00 16.89 14 GLU B C 1
ATOM 1409 O O . GLU B 2 14 ?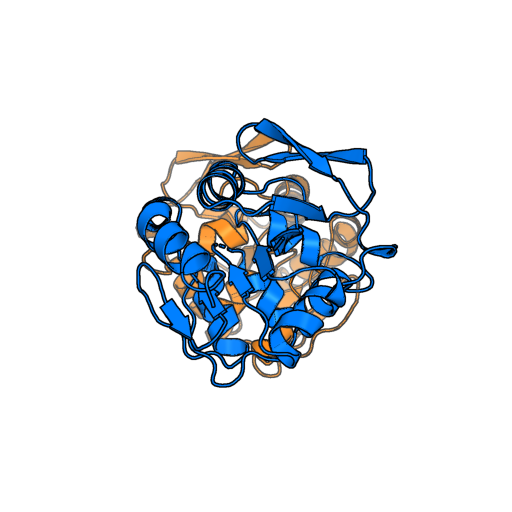 7.247 40.942 2.415 1.00 16.54 14 GLU B O 1
ATOM 1415 N N . ASP B 2 15 ? 5.342 40.199 1.476 1.00 17.41 15 ASP B N 1
ATOM 1416 C CA . ASP B 2 15 ? 5.453 41.010 0.251 1.00 18.47 15 ASP B CA 1
ATOM 1417 C C . ASP B 2 15 ? 5.949 42.429 0.535 1.00 18.66 15 ASP B C 1
ATOM 1418 O O . ASP B 2 15 ? 6.920 42.885 -0.062 1.00 18.09 15 ASP B O 1
ATOM 1423 N N . ILE B 2 16 ? 5.298 43.113 1.473 1.00 18.62 16 ILE B N 1
ATOM 1424 C CA . ILE B 2 16 ? 5.548 44.542 1.693 1.00 18.30 16 ILE B CA 1
ATOM 1425 C C . ILE B 2 16 ? 6.938 44.777 2.322 1.00 17.12 16 ILE B C 1
ATOM 1426 O O . ILE B 2 16 ? 7.540 45.858 2.170 1.00 16.39 16 ILE B O 1
ATOM 1431 N N . GLU B 2 17 ? 7.475 43.759 2.997 1.00 15.99 17 GLU B N 1
ATOM 1432 C CA . GLU B 2 17 ? 8.826 43.868 3.557 1.00 15.59 17 GLU B CA 1
ATOM 1433 C C . GLU B 2 17 ? 9.929 43.708 2.508 1.00 16.14 17 GLU B C 1
ATOM 1434 O O . GLU B 2 17 ? 11.105 44.013 2.770 1.00 15.72 17 GLU B O 1
ATOM 1440 N N . TYR B 2 18 ? 9.553 43.281 1.305 1.00 17.06 18 TYR B N 1
ATOM 1441 C CA . TYR B 2 18 ? 10.457 43.388 0.164 1.00 18.54 18 TYR B CA 1
ATOM 1442 C C . TYR B 2 18 ? 10.268 44.730 -0.544 1.00 18.99 18 TYR B C 1
ATOM 1443 O O . TYR B 2 18 ? 11.223 45.514 -0.685 1.00 19.38 18 TYR B O 1
ATOM 1452 N N . SER B 2 19 ? 9.027 45.024 -0.921 1.00 19.77 19 SER B N 1
ATOM 1453 C CA . SER B 2 19 ? 8.768 46.122 -1.869 1.00 21.37 19 SER B CA 1
ATOM 1454 C C . SER B 2 19 ? 8.999 47.485 -1.225 1.00 21.29 19 SER B C 1
ATOM 1455 O O . SER B 2 19 ? 9.532 48.405 -1.860 1.00 23.05 19 SER B O 1
ATOM 1458 N N . SER B 2 20 ? 8.661 47.603 0.053 1.00 21.80 20 SER B N 1
ATOM 1459 C CA . SER B 2 20 ? 8.705 48.900 0.713 1.00 20.67 20 SER B CA 1
ATOM 1460 C C . SER B 2 20 ? 10.121 49.393 1.028 1.00 20.05 20 SER B C 1
ATOM 1461 O O . SER B 2 20 ? 10.462 50.545 0.708 1.00 21.56 20 SER B O 1
ATOM 1464 N N . PRO B 2 21 ? 10.981 48.522 1.592 1.00 19.45 21 PRO B N 1
ATOM 1465 C CA . PRO B 2 21 ? 12.379 48.942 1.744 1.00 19.54 21 PRO B CA 1
ATOM 1466 C C . PRO B 2 21 ? 13.104 49.071 0.410 1.00 22.48 21 PRO B C 1
ATOM 1467 O O . PRO B 2 21 ? 13.925 49.977 0.249 1.00 24.50 21 PRO B O 1
ATOM 1471 N N . LYS B 2 22 ? 12.752 48.235 -0.565 1.00 22.72 22 LYS B N 1
ATOM 1472 C CA . LYS B 2 22 ? 13.346 48.370 -1.893 1.00 24.34 22 LYS B CA 1
ATOM 1473 C C . LYS B 2 22 ? 13.038 49.745 -2.476 1.00 25.27 22 LYS B C 1
ATOM 1474 O O . LYS B 2 22 ? 13.945 50.454 -2.947 1.00 27.40 22 LYS B O 1
ATOM 1480 N N . GLU B 2 23 ? 11.796 50.183 -2.332 1.00 26.04 23 GLU B N 1
ATOM 1481 C CA . GLU B 2 23 ? 11.398 51.474 -2.902 1.00 29.64 23 GLU B CA 1
ATOM 1482 C C . GLU B 2 23 ? 12.049 52.629 -2.135 1.00 27.68 23 GLU B C 1
ATOM 1483 O O . GLU B 2 23 ? 12.583 53.569 -2.744 1.00 27.77 23 GLU B O 1
ATOM 1489 N N . ALA B 2 24 ? 12.075 52.528 -0.804 1.00 24.40 24 ALA B N 1
ATOM 1490 C CA . ALA B 2 24 ? 12.748 53.550 -0.001 1.00 23.85 24 ALA B CA 1
ATOM 1491 C C . ALA B 2 24 ? 14.219 53.698 -0.380 1.00 24.03 24 ALA B C 1
ATOM 1492 O O . ALA B 2 24 ? 14.733 54.817 -0.486 1.00 23.68 24 ALA B O 1
ATOM 1494 N N . LEU B 2 25 ? 14.914 52.571 -0.520 1.00 23.45 25 LEU B N 1
ATOM 1495 C CA . LEU B 2 25 ? 16.306 52.601 -0.947 1.00 23.77 25 LEU B CA 1
ATOM 1496 C C . LEU B 2 25 ? 16.414 53.200 -2.349 1.00 27.09 25 LEU B C 1
ATOM 1497 O O . LEU B 2 25 ? 17.107 54.201 -2.551 1.00 30.49 25 LEU B O 1
ATOM 1502 N N . GLU B 2 26 ? 15.639 52.675 -3.282 1.00 28.07 26 GLU B N 1
ATOM 1503 C CA . GLU B 2 26 ? 15.738 53.172 -4.654 1.00 29.92 26 GLU B CA 1
ATOM 1504 C C . GLU B 2 26 ? 15.396 54.656 -4.765 1.00 31.35 26 GLU B C 1
ATOM 1505 O O . GLU B 2 26 ? 16.093 55.414 -5.457 1.00 33.26 26 GLU B O 1
ATOM 1511 N N . ASN B 2 27 ? 14.429 55.113 -3.977 1.00 33.40 27 ASN B N 1
ATOM 1512 C CA . ASN B 2 27 ? 14.126 56.546 -3.919 1.00 34.50 27 ASN B CA 1
ATOM 1513 C C . ASN B 2 27 ? 15.308 57.389 -3.439 1.00 32.60 27 ASN B C 1
ATOM 1514 O O . ASN B 2 27 ? 15.482 58.528 -3.873 1.00 36.10 27 ASN B O 1
ATOM 1519 N N . ALA B 2 28 ? 16.131 56.828 -2.559 1.00 29.40 28 ALA B N 1
ATOM 1520 C CA . ALA B 2 28 ? 17.255 57.574 -1.997 1.00 27.80 28 ALA B CA 1
ATOM 1521 C C . ALA B 2 28 ? 18.461 57.451 -2.914 1.00 28.74 28 ALA B C 1
ATOM 1522 O O . ALA B 2 28 ? 19.587 57.753 -2.521 1.00 27.87 28 ALA B O 1
ATOM 1524 N N . GLY B 2 29 ? 18.226 56.837 -4.072 1.00 34.97 29 GLY B N 1
ATOM 1525 C CA . GLY B 2 29 ? 19.248 56.660 -5.090 1.00 36.98 29 GLY B CA 1
ATOM 1526 C C . GLY B 2 29 ? 20.167 55.464 -4.930 1.00 37.66 29 GLY B C 1
ATOM 1527 O O . GLY B 2 29 ? 21.242 55.437 -5.525 1.00 35.06 29 GLY B O 1
ATOM 1528 N N . PHE B 2 30 ? 19.734 54.437 -4.189 1.00 37.69 30 PHE B N 1
ATOM 1529 C CA . PHE B 2 30 ? 20.539 53.217 -4.056 1.00 31.18 30 PHE B CA 1
ATOM 1530 C C . PHE B 2 30 ? 19.950 52.074 -4.887 1.00 33.77 30 PHE B C 1
ATOM 1531 O O . PHE B 2 30 ? 18.775 52.097 -5.247 1.00 34.08 30 PHE B O 1
ATOM 1539 N N . ASN B 2 31 ? 20.786 51.134 -5.298 1.00 31.01 31 ASN B N 1
ATOM 1540 C CA . ASN B 2 31 ? 20.288 50.056 -6.142 1.00 31.83 31 ASN B CA 1
ATOM 1541 C C . ASN B 2 31 ? 20.240 48.739 -5.392 1.00 28.27 31 ASN B C 1
ATOM 1542 O O . ASN B 2 31 ? 20.960 48.558 -4.414 1.00 26.94 31 ASN B O 1
ATOM 1547 N N . THR B 2 32 ? 19.310 47.879 -5.785 1.00 27.90 32 THR B N 1
ATOM 1548 C CA . THR B 2 32 ? 19.126 46.586 -5.124 1.00 25.29 32 THR B CA 1
ATOM 1549 C C . THR B 2 32 ? 19.291 45.418 -6.084 1.00 24.71 32 THR B C 1
ATOM 1550 O O . THR B 2 32 ? 19.133 45.568 -7.306 1.00 27.38 32 THR B O 1
ATOM 1554 N N . VAL B 2 33 ? 19.733 44.286 -5.540 1.00 23.25 33 VAL B N 1
ATOM 1555 C CA . VAL B 2 33 ? 20.002 43.081 -6.328 1.00 24.04 33 VAL B CA 1
ATOM 1556 C C . VAL B 2 33 ? 19.465 41.909 -5.507 1.00 22.59 33 VAL B C 1
ATOM 1557 O O . VAL B 2 33 ? 19.829 41.752 -4.338 1.00 22.68 33 VAL B O 1
ATOM 1561 N N . VAL B 2 34 ? 18.530 41.158 -6.078 1.00 21.55 34 VAL B N 1
ATOM 1562 C CA . VAL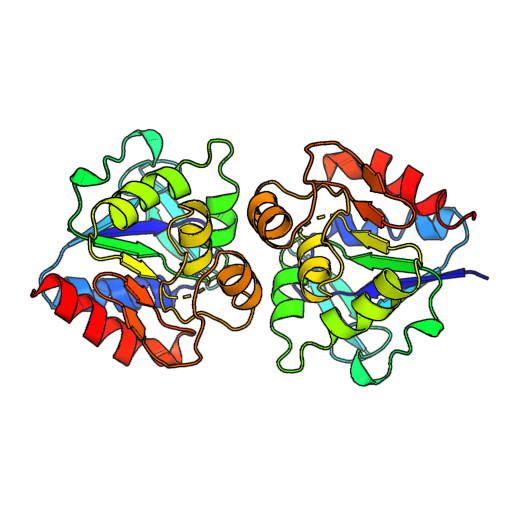 B 2 34 ? 17.934 40.028 -5.368 1.00 21.54 34 VAL B CA 1
ATOM 1563 C C . VAL B 2 34 ? 18.824 38.809 -5.521 1.00 21.86 34 VAL B C 1
ATOM 1564 O O . VAL B 2 34 ? 19.227 38.450 -6.632 1.00 21.65 34 VAL B O 1
ATOM 1568 N N . ILE B 2 35 ? 19.221 38.246 -4.391 1.00 21.20 35 ILE B N 1
ATOM 1569 C CA . ILE B 2 35 ? 20.086 37.086 -4.353 1.00 21.78 35 ILE B CA 1
ATOM 1570 C C . ILE B 2 35 ? 19.277 35.904 -3.847 1.00 21.03 35 ILE B C 1
ATOM 1571 O O . ILE B 2 35 ? 18.725 35.974 -2.745 1.00 19.85 35 ILE B O 1
ATOM 1576 N N . GLY B 2 36 ? 19.306 34.801 -4.599 1.00 21.47 36 GLY B N 1
ATOM 1577 C CA . GLY B 2 36 ? 18.422 33.653 -4.349 1.00 21.35 36 GLY B CA 1
ATOM 1578 C C . GLY B 2 36 ? 19.016 32.365 -4.889 1.00 22.73 36 GLY B C 1
ATOM 1579 O O . GLY B 2 36 ? 20.155 32.332 -5.369 1.00 23.51 36 GLY B O 1
ATOM 1580 N N . ASP B 2 37 ? 18.230 31.292 -4.842 1.00 22.47 37 ASP B N 1
ATOM 1581 C CA . ASP B 2 37 ? 18.783 29.982 -5.122 1.00 25.40 37 ASP B CA 1
ATOM 1582 C C . ASP B 2 37 ? 19.362 29.917 -6.527 1.00 29.07 37 ASP B C 1
ATOM 1583 O O . ASP B 2 37 ? 20.415 29.335 -6.745 1.00 31.22 37 ASP B O 1
ATOM 1588 N N . THR B 2 38 ? 18.608 30.417 -7.493 1.00 29.76 38 THR B N 1
ATOM 1589 C CA . THR B 2 38 ? 19.055 30.362 -8.878 1.00 32.45 38 THR B CA 1
ATOM 1590 C C . THR B 2 38 ? 18.686 31.623 -9.648 1.00 30.95 38 THR B C 1
ATOM 1591 O O . THR B 2 38 ? 17.569 32.128 -9.545 1.00 29.52 38 THR B O 1
ATOM 1595 N N . ALA B 2 39 ? 19.653 32.146 -10.390 1.00 31.02 39 ALA B N 1
ATOM 1596 C CA . ALA B 2 39 ? 19.454 33.373 -11.141 1.00 32.33 39 ALA B CA 1
ATOM 1597 C C . ALA B 2 39 ? 18.312 33.229 -12.146 1.00 32.05 39 ALA B C 1
ATOM 1598 O O . ALA B 2 39 ? 18.076 32.147 -12.689 1.00 32.29 39 ALA B O 1
ATOM 1600 N N . ASN B 2 40 ? 17.524 34.295 -12.269 1.00 31.42 40 ASN B N 1
ATOM 1601 C CA . ASN B 2 40 ? 16.397 34.343 -13.189 1.00 32.18 40 ASN B CA 1
ATOM 1602 C C . ASN B 2 40 ? 15.237 33.416 -12.921 1.00 31.60 40 ASN B C 1
ATOM 1603 O O . ASN B 2 40 ? 14.322 33.338 -13.732 1.00 33.59 40 ASN B O 1
ATOM 1608 N N . SER B 2 41 ? 15.201 32.833 -11.723 1.00 29.95 41 SER B N 1
ATOM 1609 C CA . SER B 2 41 ? 13.979 32.223 -11.208 1.00 30.05 41 SER B CA 1
ATOM 1610 C C . SER B 2 41 ? 13.060 33.261 -10.535 1.00 28.91 41 SER B C 1
ATOM 1611 O O . SER B 2 41 ? 13.432 34.431 -10.380 1.00 28.64 41 SER B O 1
ATOM 1614 N N . GLU B 2 42 ? 11.816 32.863 -10.269 1.00 29.15 42 GLU B N 1
ATOM 1615 C CA . GLU B 2 42 ? 10.875 33.737 -9.570 1.00 27.48 42 GLU B CA 1
ATOM 1616 C C . GLU B 2 42 ? 10.648 33.132 -8.209 1.00 24.77 42 GLU B C 1
ATOM 1617 O O . GLU B 2 42 ? 10.407 31.932 -8.093 1.00 24.60 42 GLU B O 1
ATOM 1623 N N . VAL B 2 43 ? 10.687 33.975 -7.193 1.00 23.08 43 VAL B N 1
ATOM 1624 C CA . VAL B 2 43 ? 10.143 33.602 -5.883 1.00 22.23 43 VAL B CA 1
ATOM 1625 C C . VAL B 2 43 ? 8.865 34.387 -5.637 1.00 21.90 43 VAL B C 1
ATOM 1626 O O . VAL B 2 43 ? 8.667 35.452 -6.208 1.00 22.65 43 VAL B O 1
ATOM 1630 N N . VAL B 2 44 ? 7.952 33.821 -4.864 1.00 20.92 44 VAL B N 1
ATOM 1631 C CA . VAL B 2 44 ? 6.609 34.369 -4.766 1.00 21.33 44 VAL B CA 1
ATOM 1632 C C . VAL B 2 44 ? 6.289 34.658 -3.305 1.00 19.53 44 VAL B C 1
ATOM 1633 O O . VAL B 2 44 ? 6.503 33.815 -2.440 1.00 19.16 44 VAL B O 1
ATOM 1637 N N . GLY B 2 45 ? 5.773 35.850 -3.032 1.00 19.62 45 GLY B N 1
ATOM 1638 C CA . GLY B 2 45 ? 5.512 36.251 -1.643 1.00 18.34 45 GLY B CA 1
ATOM 1639 C C . GLY B 2 45 ? 4.308 35.521 -1.072 1.00 18.95 45 GLY B C 1
ATOM 1640 O O . GLY B 2 45 ? 3.542 34.913 -1.812 1.00 21.17 45 GLY B O 1
ATOM 1641 N N . LYS B 2 46 ? 4.099 35.646 0.240 1.00 17.95 46 LYS B N 1
ATOM 1642 C CA . LYS B 2 46 ? 2.870 35.128 0.883 1.00 18.64 46 LYS B CA 1
ATOM 1643 C C . LYS B 2 46 ? 1.590 35.625 0.242 1.00 21.09 46 LYS B C 1
ATOM 1644 O O . LYS B 2 46 ? 0.559 34.943 0.320 1.00 21.37 46 LYS B O 1
ATOM 1650 N N . HIS B 2 47 ? 1.632 36.823 -0.346 1.00 21.53 47 HIS B N 1
ATOM 1651 C CA . HIS B 2 47 ? 0.440 37.457 -0.903 1.00 25.39 47 HIS B CA 1
ATOM 1652 C C . HIS B 2 47 ? 0.544 37.561 -2.395 1.00 25.14 47 HIS B C 1
ATOM 1653 O O . HIS B 2 47 ? -0.275 38.214 -3.053 1.00 27.91 47 HIS B O 1
ATOM 1660 N N . GLY B 2 48 ? 1.483 36.809 -2.958 1.00 23.68 48 GLY B N 1
ATOM 1661 C CA . GLY B 2 48 ? 1.469 36.555 -4.401 1.00 23.66 48 GLY B CA 1
ATOM 1662 C C . GLY B 2 48 ? 2.436 37.397 -5.204 1.00 25.25 48 GLY B C 1
ATOM 1663 O O . GLY B 2 48 ? 2.546 37.210 -6.417 1.00 26.58 48 GLY B O 1
ATOM 1664 N N . GLU B 2 49 ? 3.114 38.356 -4.567 1.00 23.97 49 GLU B N 1
ATOM 1665 C CA . GLU B 2 49 ? 4.077 39.183 -5.323 1.00 24.43 49 GLU B CA 1
ATOM 1666 C C . GLU B 2 49 ? 5.174 38.313 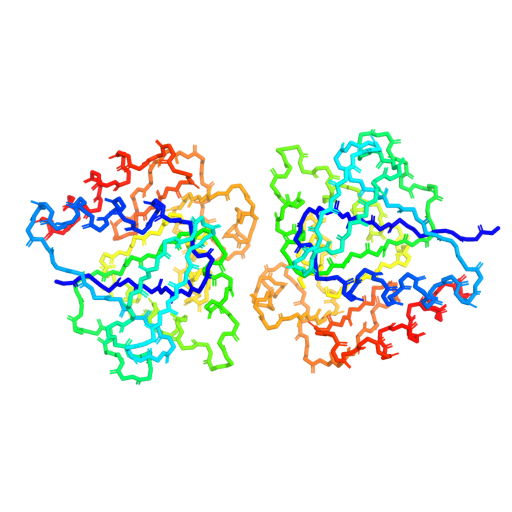-5.931 1.00 23.94 49 GLU B C 1
ATOM 1667 O O . GLU B 2 49 ? 5.764 37.467 -5.246 1.00 23.94 49 GLU B O 1
ATOM 1673 N N . LYS B 2 50 ? 5.397 38.474 -7.232 1.00 24.81 50 LYS B N 1
ATOM 1674 C CA . LYS B 2 50 ? 6.446 37.736 -7.916 1.00 24.74 50 LYS B CA 1
ATOM 1675 C C . LYS B 2 50 ? 7.700 38.592 -7.972 1.00 25.32 50 LYS B C 1
ATOM 1676 O O . LYS B 2 50 ? 7.650 39.750 -8.408 1.00 26.84 50 LYS B O 1
ATOM 1682 N N . VAL B 2 51 ? 8.825 38.031 -7.536 1.00 23.89 51 VAL B N 1
ATOM 1683 C CA . VAL B 2 51 ? 10.118 38.721 -7.625 1.00 23.32 51 VAL B CA 1
ATOM 1684 C C . VAL B 2 51 ? 11.155 37.893 -8.371 1.00 23.71 51 VAL B C 1
ATOM 1685 O O . VAL B 2 51 ? 11.329 36.705 -8.124 1.00 23.26 51 VAL B O 1
ATOM 1689 N N . THR B 2 52 ? 11.801 38.505 -9.348 1.00 26.15 52 THR B N 1
ATOM 1690 C CA . THR B 2 52 ? 12.827 37.795 -10.097 1.00 27.17 52 THR B CA 1
ATOM 1691 C C . THR B 2 52 ? 14.177 37.828 -9.367 1.00 26.43 52 THR B C 1
ATOM 1692 O O . THR B 2 52 ? 14.607 38.874 -8.889 1.00 25.44 52 THR B O 1
ATOM 1696 N N . VAL B 2 53 ? 14.801 36.662 -9.232 1.00 25.94 53 VAL B N 1
ATOM 1697 C CA . VAL B 2 53 ? 16.141 36.558 -8.657 1.00 26.23 53 VAL B CA 1
ATOM 1698 C C . VAL B 2 53 ? 17.225 37.029 -9.633 1.00 26.56 53 VAL B C 1
ATOM 1699 O O . VAL B 2 53 ? 17.270 36.571 -10.790 1.00 27.83 53 VAL B O 1
ATOM 1703 N N . ASP B 2 54 ? 18.036 38.003 -9.217 1.00 25.26 54 ASP B N 1
ATOM 1704 C CA . ASP B 2 54 ? 19.076 38.564 -10.103 1.00 27.52 54 ASP B CA 1
ATOM 1705 C C . ASP B 2 54 ? 20.316 37.690 -10.179 1.00 27.71 54 ASP B C 1
ATOM 1706 O O . ASP B 2 54 ? 20.870 37.480 -11.252 1.00 28.72 54 ASP B O 1
ATOM 1711 N N . VAL B 2 55 ? 20.762 37.208 -9.026 1.00 27.61 55 VAL B N 1
ATOM 1712 C CA . VAL B 2 55 ? 22.046 36.534 -8.914 1.00 27.04 55 VAL B CA 1
ATOM 1713 C C . VAL B 2 55 ? 21.854 35.293 -8.041 1.00 27.30 55 VAL B C 1
ATOM 1714 O O . VAL B 2 55 ? 21.295 35.388 -6.962 1.00 26.16 55 VAL B O 1
ATOM 1718 N N . GLY B 2 56 ? 22.371 34.150 -8.472 1.00 27.31 56 GLY B N 1
ATOM 1719 C CA . GLY B 2 56 ? 22.293 32.939 -7.664 1.00 26.29 56 GLY B CA 1
ATOM 1720 C C . GLY B 2 56 ? 23.263 32.973 -6.499 1.00 25.74 56 GLY B C 1
ATOM 1721 O O . GLY B 2 56 ? 24.355 33.559 -6.592 1.00 25.32 56 GLY B O 1
ATOM 1722 N N . ILE B 2 57 ? 22.844 32.405 -5.371 1.00 23.69 57 ILE B N 1
ATOM 1723 C CA . ILE B 2 57 ? 23.677 32.391 -4.182 1.00 23.70 57 ILE B CA 1
ATOM 1724 C C . ILE B 2 57 ? 25.039 31.710 -4.382 1.00 24.84 57 ILE B C 1
ATOM 1725 O O . ILE B 2 57 ? 26.020 32.080 -3.744 1.00 24.35 57 ILE B O 1
ATOM 1730 N N . ALA B 2 58 ? 25.124 30.778 -5.327 1.00 2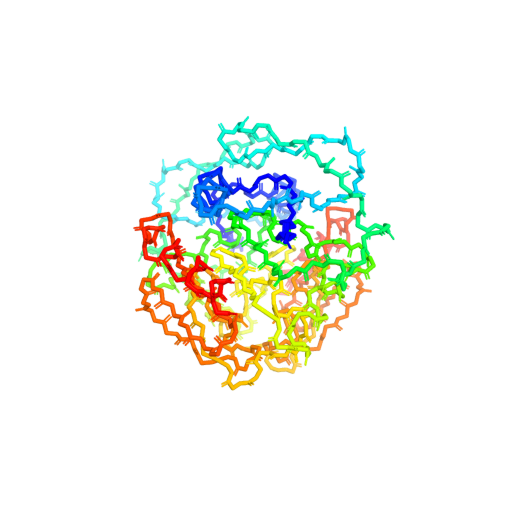7.52 58 ALA B N 1
ATOM 1731 C CA . ALA B 2 58 ? 26.409 30.164 -5.650 1.00 29.04 58 ALA B CA 1
ATOM 1732 C C . ALA B 2 58 ? 27.433 31.177 -6.172 1.00 29.55 58 ALA B C 1
ATOM 1733 O O . ALA B 2 58 ? 28.622 31.054 -5.899 1.00 30.51 58 ALA B O 1
ATOM 1735 N N . GLU B 2 59 ? 26.977 32.147 -6.962 1.00 29.99 59 GLU B N 1
ATOM 1736 C CA . GLU B 2 59 ? 27.885 33.081 -7.630 1.00 31.28 59 GLU B CA 1
ATOM 1737 C C . GLU B 2 59 ? 28.090 34.366 -6.856 1.00 30.97 59 GLU B C 1
ATOM 1738 O O . GLU B 2 59 ? 28.959 35.160 -7.207 1.00 30.54 59 GLU B O 1
ATOM 1744 N N . ALA B 2 60 ? 27.209 34.630 -5.894 1.00 29.39 60 ALA B N 1
ATOM 1745 C CA . ALA B 2 60 ? 27.151 35.941 -5.239 1.00 27.47 60 ALA B CA 1
ATOM 1746 C C . ALA B 2 60 ? 28.406 36.201 -4.391 1.00 28.99 60 ALA B C 1
ATOM 1747 O O . ALA B 2 60 ? 28.918 35.308 -3.711 1.00 29.43 60 ALA B O 1
ATOM 1749 N N . LYS B 2 61 ? 28.930 37.415 -4.467 1.00 27.16 61 LYS B N 1
ATOM 1750 C CA . LYS B 2 61 ? 30.122 37.750 -3.705 1.00 27.69 61 LYS B CA 1
ATOM 1751 C C . LYS B 2 61 ? 29.765 38.867 -2.754 1.00 24.70 61 LYS B C 1
ATOM 1752 O O . LYS B 2 61 ? 29.429 39.963 -3.188 1.00 24.07 61 LYS B O 1
ATOM 1758 N N . PRO B 2 62 ? 29.782 38.582 -1.450 1.00 24.99 62 PRO B N 1
ATOM 1759 C CA . PRO B 2 62 ? 29.184 39.561 -0.544 1.00 23.44 62 PRO B CA 1
ATOM 1760 C C . PRO B 2 62 ? 29.922 40.904 -0.566 1.00 24.28 62 PRO B C 1
ATOM 1761 O O . PRO B 2 62 ? 29.308 41.958 -0.324 1.00 23.20 62 PRO B O 1
ATOM 1765 N N . GLU B 2 63 ? 31.199 40.878 -0.934 1.00 25.06 63 GLU B N 1
ATOM 1766 C CA . GLU B 2 63 ? 31.993 42.121 -0.978 1.00 27.94 63 GLU B CA 1
ATOM 1767 C C . GLU B 2 63 ? 31.529 43.078 -2.073 1.00 27.87 63 GLU B C 1
ATOM 1768 O O . GLU B 2 63 ? 31.840 44.269 -2.020 1.00 27.16 63 GLU B O 1
ATOM 1774 N N . ASP B 2 64 ? 30.831 42.551 -3.077 1.00 27.47 64 ASP B N 1
ATOM 1775 C CA . ASP B 2 64 ? 30.187 43.372 -4.111 1.00 27.77 64 ASP B CA 1
ATOM 1776 C C . ASP B 2 64 ? 29.204 44.403 -3.568 1.00 25.84 64 ASP B C 1
ATOM 1777 O O . ASP B 2 64 ? 28.742 45.272 -4.302 1.00 27.58 64 ASP B O 1
ATOM 1782 N N . TYR B 2 65 ? 28.741 44.216 -2.340 1.00 23.34 65 TYR B N 1
ATOM 1783 C CA . TYR B 2 65 ? 27.542 44.920 -1.906 1.00 22.24 65 TYR B CA 1
ATOM 1784 C C . TYR B 2 65 ? 27.830 45.875 -0.769 1.00 21.85 65 TYR B C 1
ATOM 1785 O O . TYR B 2 65 ? 28.628 45.576 0.106 1.00 24.03 65 TYR B O 1
ATOM 1794 N N . ASP B 2 66 ? 27.114 46.992 -0.756 1.00 21.88 66 ASP B N 1
ATOM 1795 C CA . ASP B 2 66 ? 27.220 47.978 0.309 1.00 22.33 66 ASP B CA 1
ATOM 1796 C C . ASP B 2 66 ? 26.362 47.721 1.543 1.00 18.62 66 ASP B C 1
ATOM 1797 O O . ASP B 2 66 ? 26.583 48.334 2.577 1.00 18.51 66 ASP B O 1
ATOM 1802 N N . ALA B 2 67 ? 25.353 46.859 1.406 1.00 17.97 67 ALA B N 1
ATOM 1803 C CA . ALA B 2 67 ? 24.506 46.498 2.541 1.00 15.56 67 ALA B CA 1
ATOM 1804 C C . ALA B 2 67 ? 23.876 45.141 2.266 1.00 15.12 67 ALA B C 1
ATOM 1805 O O . ALA B 2 67 ? 23.791 44.711 1.103 1.00 15.28 67 ALA B O 1
ATOM 1807 N N . LEU B 2 68 ? 23.239 44.596 3.295 1.00 13.85 68 LEU B N 1
ATOM 1808 C CA . LEU B 2 68 ? 22.419 43.393 3.153 1.00 13.96 68 LEU B CA 1
ATOM 1809 C C . LEU B 2 68 ? 21.047 43.691 3.731 1.00 13.24 68 LEU B C 1
ATOM 1810 O O . LEU B 2 68 ? 20.944 44.254 4.824 1.00 12.71 68 LEU B O 1
ATOM 1815 N N . LEU B 2 69 ? 20.012 43.356 2.963 1.00 13.58 69 LEU B N 1
ATOM 1816 C CA . LEU B 2 69 ? 18.611 43.461 3.411 1.00 13.43 69 LEU B CA 1
ATOM 1817 C C . LEU B 2 69 ? 17.977 42.078 3.458 1.00 13.14 69 LEU B C 1
ATOM 1818 O O . LEU B 2 69 ? 18.096 41.303 2.512 1.00 13.95 69 LEU B O 1
ATOM 1823 N N . ILE B 2 70 ? 17.327 41.773 4.579 1.00 11.98 70 ILE B N 1
ATOM 1824 C CA . ILE B 2 70 ? 16.643 40.475 4.769 1.00 12.06 70 ILE B CA 1
ATOM 1825 C C . ILE B 2 70 ? 15.177 40.737 5.095 1.00 12.04 70 ILE B C 1
ATOM 1826 O O . ILE B 2 70 ? 14.844 41.027 6.240 1.00 11.71 70 ILE B O 1
ATOM 1831 N N . PRO B 2 71 ? 14.282 40.606 4.094 1.00 12.71 71 PRO B N 1
ATOM 1832 C CA . PRO B 2 71 ? 12.859 40.679 4.362 1.00 12.62 71 PRO B CA 1
ATOM 1833 C C . PRO B 2 71 ? 12.369 39.488 5.177 1.00 12.88 71 PRO B C 1
ATOM 1834 O O . PRO B 2 71 ? 13.015 38.445 5.213 1.00 12.46 71 PRO B O 1
ATOM 1838 N N . GLY B 2 72 ? 11.224 39.657 5.828 1.00 12.75 72 GLY B N 1
ATOM 1839 C CA . GLY B 2 72 ? 10.684 38.606 6.686 1.00 11.89 72 GLY B CA 1
ATOM 1840 C C . GLY B 2 72 ? 9.643 37.738 5.994 1.00 12.43 72 GLY B C 1
ATOM 1841 O O . GLY B 2 72 ? 9.840 37.279 4.865 1.00 13.35 72 GLY B O 1
ATOM 1842 N N . GLY B 2 73 ? 8.616 37.369 6.738 1.00 11.74 73 GLY B N 1
ATOM 1843 C CA . GLY B 2 73 ? 7.785 36.242 6.319 1.00 11.56 73 GLY B CA 1
ATOM 1844 C C . GLY B 2 73 ? 8.529 34.948 6.584 1.00 11.53 73 GLY B C 1
ATOM 1845 O O . GLY B 2 73 ? 9.284 34.857 7.537 1.00 11.37 73 GLY B O 1
ATOM 1846 N N . PHE B 2 74 ? 8.247 33.927 5.777 1.00 11.97 74 PHE B N 1
ATOM 1847 C CA . PHE B 2 74 ? 8.919 32.640 5.942 1.00 12.55 74 PHE B CA 1
ATOM 1848 C C . PHE B 2 74 ? 10.078 32.468 4.982 1.00 12.88 74 PHE B C 1
ATOM 1849 O O . PHE B 2 74 ? 10.718 31.413 4.946 1.00 13.18 74 PHE B O 1
ATOM 1857 N N . SER B 2 75 ? 10.433 33.549 4.297 1.00 12.40 75 SER B N 1
ATOM 1858 C CA . SER B 2 75 ? 11.612 33.535 3.437 1.00 13.24 75 SER B CA 1
ATOM 1859 C C . SER B 2 75 ? 12.891 33.196 4.238 1.00 12.99 75 SER B C 1
ATOM 1860 O O . SER B 2 75 ? 13.648 32.320 3.819 1.00 13.39 75 SER B O 1
ATOM 1863 N N . PRO B 2 76 ? 13.138 33.873 5.386 1.00 12.38 76 PRO B N 1
ATOM 1864 C CA . PRO B 2 76 ? 14.349 33.539 6.133 1.00 11.89 76 PRO B CA 1
ATOM 1865 C C . PRO B 2 76 ? 14.402 32.088 6.585 1.00 12.47 76 PRO B C 1
ATOM 1866 O O . PRO B 2 76 ? 15.447 31.437 6.463 1.00 12.17 76 PRO B O 1
ATOM 1870 N N . ASP B 2 77 ? 13.271 31.535 7.008 1.00 12.33 77 ASP B N 1
ATOM 1871 C CA . ASP B 2 77 ? 13.276 30.120 7.341 1.00 13.89 77 ASP B CA 1
ATOM 1872 C C . ASP B 2 77 ? 13.652 29.240 6.142 1.00 14.16 77 ASP B C 1
ATOM 1873 O O . ASP B 2 77 ? 14.468 28.334 6.260 1.00 14.76 77 ASP B O 1
ATOM 1878 N N . HIS B 2 78 ? 13.072 29.507 4.983 1.00 14.34 78 HIS B N 1
ATOM 1879 C CA . HIS B 2 78 ? 13.483 28.764 3.774 1.00 15.88 78 HIS B CA 1
ATOM 1880 C C . HIS B 2 78 ? 14.971 28.884 3.505 1.00 15.36 78 HIS B C 1
ATOM 1881 O O . HIS B 2 78 ? 15.636 27.890 3.195 1.00 17.23 78 HIS B O 1
ATOM 1888 N N . LEU B 2 79 ? 15.513 30.085 3.654 1.00 14.58 79 LEU B N 1
ATOM 1889 C CA . LEU B 2 79 ? 16.934 30.294 3.383 1.00 14.90 79 LEU B CA 1
ATOM 1890 C C . LEU B 2 79 ? 17.794 29.503 4.356 1.00 14.84 79 LEU B C 1
ATOM 1891 O O . LEU B 2 79 ? 18.876 29.059 4.005 1.00 15.23 79 LEU B O 1
ATOM 1896 N N . ARG B 2 80 ? 17.312 29.340 5.587 1.00 14.62 80 ARG B N 1
ATOM 1897 C CA . ARG B 2 80 ? 18.051 28.583 6.594 1.00 14.96 80 ARG B CA 1
ATOM 1898 C C . ARG B 2 80 ? 17.974 27.093 6.363 1.00 16.23 80 ARG B C 1
ATOM 1899 O O . ARG B 2 80 ? 18.717 26.339 6.985 1.00 20.21 80 ARG B O 1
ATOM 1907 N N . GLY B 2 81 ? 17.192 26.691 5.372 1.00 15.75 81 GLY B N 1
ATOM 1908 C CA . GLY B 2 81 ? 17.117 25.289 4.967 1.00 16.90 81 GLY B CA 1
ATOM 1909 C C . GLY B 2 81 ? 18.135 24.917 3.905 1.00 17.66 81 GLY B C 1
ATOM 1910 O O . GLY B 2 81 ? 18.168 23.769 3.466 1.00 19.11 81 GLY B O 1
ATOM 1911 N N . ASP B 2 82 ? 18.874 25.905 3.401 1.00 17.04 82 ASP B N 1
ATOM 1912 C CA . ASP B 2 82 ? 19.895 25.625 2.393 1.00 18.43 82 ASP B CA 1
ATOM 1913 C C . ASP B 2 82 ? 20.880 24.575 2.908 1.00 18.97 82 ASP B C 1
ATOM 1914 O O . ASP B 2 82 ? 21.438 24.710 4.003 1.00 18.76 82 ASP B O 1
ATOM 1919 N N . THR B 2 83 ? 21.015 23.480 2.168 1.00 20.89 83 THR B N 1
ATOM 1920 C CA . THR B 2 83 ? 21.796 22.360 2.645 1.00 23.91 83 THR B CA 1
ATOM 1921 C C . THR B 2 83 ? 23.201 22.788 3.053 1.00 24.64 83 THR B C 1
ATOM 1922 O O . THR B 2 83 ? 23.673 22.425 4.126 1.00 24.82 83 THR B O 1
ATOM 1926 N N . GLU B 2 84 ? 23.799 23.686 2.268 1.00 24.46 84 GLU B N 1
ATOM 1927 C CA . GLU B 2 84 ? 25.159 24.150 2.515 1.00 26.07 84 GLU B CA 1
ATOM 1928 C C . GLU B 2 84 ? 25.266 25.313 3.508 1.00 24.03 84 GLU B C 1
ATOM 1929 O O . GLU B 2 84 ? 26.373 25.809 3.765 1.00 26.43 84 GLU B O 1
ATOM 1935 N N . GLY B 2 85 ? 24.129 25.835 3.962 1.00 20.55 85 GLY B N 1
ATOM 1936 C CA . GLY B 2 85 ? 24.134 27.034 4.812 1.00 19.52 85 GLY B CA 1
ATOM 1937 C C . GLY B 2 85 ? 24.680 28.276 4.121 1.00 18.60 85 GLY B C 1
ATOM 1938 O O . GLY B 2 85 ? 25.222 29.165 4.783 1.00 19.71 85 GLY B O 1
ATOM 1939 N N . ARG B 2 86 ? 24.461 28.393 2.809 1.00 18.73 86 ARG B N 1
ATOM 1940 C CA . ARG B 2 86 ? 25.129 29.453 2.037 1.00 18.44 86 ARG B CA 1
ATOM 1941 C C . ARG B 2 86 ? 24.659 30.873 2.348 1.00 17.65 86 ARG B C 1
ATOM 1942 O O . ARG B 2 86 ? 25.438 31.825 2.192 1.00 17.59 86 ARG B O 1
ATOM 1950 N N . TYR B 2 87 ? 23.432 31.026 2.850 1.00 16.50 87 TYR B N 1
ATOM 1951 C CA . TYR B 2 87 ? 22.931 32.366 3.133 1.00 15.76 87 TYR B CA 1
ATOM 1952 C C . TYR B 2 87 ? 23.481 32.838 4.482 1.00 15.12 87 TYR B C 1
ATOM 1953 O O . TYR B 2 87 ? 23.696 34.031 4.684 1.00 14.38 87 TYR B O 1
ATOM 1962 N N . GLY B 2 88 ? 23.642 31.915 5.432 1.00 15.66 88 GLY B N 1
ATOM 1963 C CA . GLY B 2 88 ? 24.298 32.281 6.685 1.00 15.42 88 GLY B CA 1
ATOM 1964 C C . GLY B 2 88 ? 25.732 32.682 6.405 1.00 16.16 88 GLY B C 1
ATOM 1965 O O . GLY B 2 88 ? 26.257 33.636 6.974 1.00 16.36 88 GLY B O 1
ATOM 1966 N N . THR B 2 89 ? 26.363 31.983 5.478 1.00 17.32 89 THR B N 1
ATOM 1967 C CA . THR B 2 89 ? 27.759 32.259 5.168 1.00 17.83 89 THR B CA 1
ATOM 1968 C C . THR B 2 89 ? 27.888 33.619 4.500 1.00 17.72 89 THR B C 1
ATOM 1969 O O . THR B 2 89 ? 28.790 34.406 4.821 1.00 18.19 89 THR B O 1
ATOM 1973 N N . PHE B 2 90 ? 26.941 33.916 3.619 1.00 17.15 90 PHE B N 1
ATOM 1974 C CA . PHE B 2 90 ? 26.856 35.209 2.953 1.00 16.91 90 PHE B CA 1
ATOM 1975 C C . PHE B 2 90 ? 26.676 36.325 3.977 1.00 16.50 90 PHE B C 1
ATOM 1976 O O . PHE B 2 90 ? 27.379 37.330 3.970 1.00 16.84 90 PHE B O 1
ATOM 1984 N N . ALA B 2 91 ? 25.788 36.101 4.931 1.00 14.51 91 ALA B N 1
ATOM 1985 C CA . ALA B 2 91 ? 25.552 37.081 5.956 1.00 14.29 91 ALA B CA 1
ATOM 1986 C C . ALA B 2 91 ? 26.743 37.321 6.885 1.00 15.08 91 ALA B C 1
ATOM 1987 O O . ALA B 2 91 ? 26.911 38.439 7.366 1.00 16.01 91 ALA B O 1
ATOM 1989 N N . LYS B 2 92 ? 27.530 36.284 7.173 1.00 15.80 92 LYS B N 1
ATOM 1990 C CA . LYS B 2 92 ? 28.705 36.426 8.048 1.00 16.40 92 LYS B CA 1
ATOM 1991 C C . LYS B 2 92 ? 29.615 37.548 7.562 1.00 16.39 92 LYS B C 1
ATOM 1992 O O . LYS B 2 92 ? 30.295 38.162 8.365 1.00 17.74 92 LYS B O 1
ATOM 1998 N N . TYR B 2 93 ? 29.754 37.703 6.244 1.00 16.91 93 TYR B N 1
ATOM 1999 C CA . TYR B 2 93 ? 30.629 38.762 5.713 1.00 18.07 93 TYR B CA 1
ATOM 2000 C C . TYR B 2 93 ? 30.183 40.107 6.265 1.00 16.16 93 TYR B C 1
ATOM 2001 O O . TYR B 2 93 ? 31.011 40.932 6.663 1.00 15.98 93 TYR B O 1
ATOM 2010 N N . PHE B 2 94 ? 28.870 40.309 6.359 1.00 14.80 94 PHE B N 1
ATOM 2011 C CA . PHE B 2 94 ? 28.357 41.615 6.761 1.00 13.50 94 PHE B CA 1
ATOM 2012 C C . PHE B 2 94 ? 28.514 41.827 8.259 1.00 12.89 94 PHE B C 1
ATOM 2013 O O . PHE B 2 94 ? 28.911 42.914 8.708 1.00 12.44 94 PHE B O 1
ATOM 2021 N N . THR B 2 95 ? 28.220 40.799 9.041 1.00 12.50 95 THR B N 1
ATOM 2022 C CA . THR B 2 95 ? 28.428 40.913 10.483 1.00 12.46 95 THR B CA 1
ATOM 2023 C C . THR B 2 95 ? 29.905 40.995 10.875 1.00 14.10 95 THR B C 1
ATOM 2024 O O . THR B 2 95 ? 30.270 41.744 11.798 1.00 15.04 95 THR B O 1
ATOM 2028 N N . LYS B 2 96 ? 30.754 40.243 10.181 1.00 15.45 96 LYS B N 1
ATOM 2029 C CA . LYS B 2 96 ? 32.159 40.230 10.556 1.00 16.75 96 LYS B CA 1
ATOM 2030 C C . LYS B 2 96 ? 32.793 41.573 10.230 1.00 16.62 96 LYS B C 1
ATOM 2031 O O . LYS B 2 96 ? 33.567 42.116 11.031 1.00 18.33 96 LYS B O 1
ATOM 2037 N N . ASN B 2 97 ? 32.466 42.115 9.062 1.00 17.06 97 ASN B N 1
ATOM 2038 C CA . ASN B 2 97 ? 33.079 43.359 8.604 1.00 16.84 97 ASN B CA 1
ATOM 2039 C C . ASN B 2 97 ? 32.295 44.631 8.915 1.00 16.28 97 ASN B C 1
ATOM 2040 O O . ASN B 2 97 ? 32.668 45.695 8.441 1.00 17.46 97 ASN B O 1
ATOM 2045 N N . ASP B 2 98 ? 31.229 44.519 9.723 1.00 14.28 98 ASP B N 1
ATOM 2046 C CA . ASP B 2 98 ? 30.500 45.695 10.210 1.00 13.69 98 ASP B CA 1
ATOM 2047 C C . ASP B 2 98 ? 29.931 46.523 9.052 1.00 13.73 98 ASP B C 1
ATOM 2048 O O . ASP B 2 98 ? 29.856 47.758 9.110 1.00 14.48 98 ASP B O 1
ATOM 2053 N N . VAL B 2 99 ? 29.390 45.810 8.070 1.00 13.81 99 VAL B N 1
ATOM 2054 C CA . VAL B 2 99 ? 28.717 46.407 6.919 1.00 13.71 99 VAL B CA 1
ATOM 2055 C C . VAL B 2 99 ? 27.230 46.526 7.236 1.00 13.76 99 VAL B C 1
ATOM 2056 O O . VAL B 2 99 ? 26.682 45.683 7.947 1.00 12.85 99 VAL B O 1
ATOM 2060 N N . PRO B 2 100 ? 26.601 47.642 6.839 1.00 13.42 100 PRO B N 1
ATOM 2061 C CA . PRO B 2 100 ? 25.170 47.791 7.104 1.00 12.17 100 PRO B CA 1
ATOM 2062 C C . PRO B 2 100 ? 24.394 46.508 6.807 1.00 11.75 100 PRO B C 1
ATOM 2063 O O . PRO B 2 100 ? 24.483 45.954 5.699 1.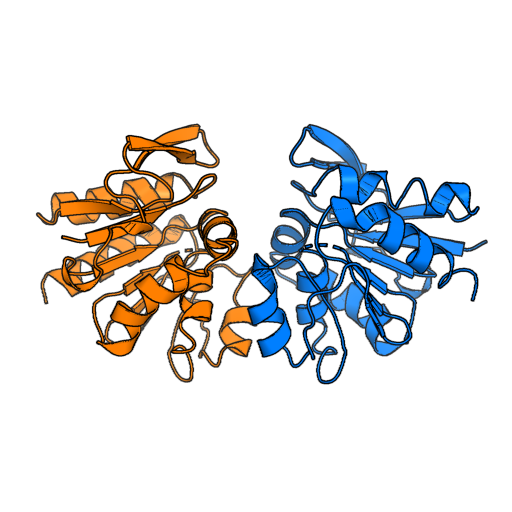00 11.81 100 PRO B O 1
ATOM 2067 N N . THR B 2 101 ? 23.514 46.174 7.741 1.00 11.07 101 THR B N 1
ATOM 2068 C CA . THR B 2 101 ? 22.790 44.915 7.716 1.00 11.92 101 THR B CA 1
ATOM 2069 C C . THR B 2 101 ? 21.391 45.219 8.205 1.00 11.49 101 THR B C 1
ATOM 2070 O O . THR B 2 101 ? 21.223 45.714 9.295 1.00 10.67 101 THR B O 1
ATOM 2074 N N . PHE B 2 102 ? 20.392 44.963 7.371 1.00 11.98 102 PHE B N 1
ATOM 2075 C CA . PHE B 2 102 ? 19.040 45.410 7.675 1.00 12.14 102 PHE B CA 1
ATOM 2076 C C . PHE B 2 102 ? 18.148 44.172 7.676 1.00 12.20 102 PHE B C 1
ATOM 2077 O O . PHE B 2 102 ? 18.147 43.411 6.704 1.00 13.17 102 PHE B O 1
ATOM 2085 N N . ALA B 2 103 ? 17.383 43.985 8.748 1.00 11.54 103 ALA B N 1
ATOM 2086 C CA . ALA B 2 103 ? 16.509 42.808 8.799 1.00 11.71 103 ALA B CA 1
ATOM 2087 C C . ALA B 2 103 ? 15.204 43.114 9.516 1.00 11.90 103 ALA B C 1
ATOM 2088 O O . ALA B 2 103 ? 15.210 43.719 10.587 1.00 11.49 103 ALA B O 1
ATOM 2090 N N . ILE B 2 104 ? 14.088 42.729 8.907 1.00 14.13 104 ILE B N 1
ATOM 2091 C CA . ILE B 2 104 ? 12.767 43.029 9.493 1.00 14.27 104 ILE B CA 1
ATOM 2092 C C . ILE B 2 104 ? 11.959 41.750 9.760 1.00 15.90 104 ILE B C 1
ATOM 2093 O O . ILE B 2 104 ? 12.114 40.801 9.004 1.00 15.41 104 ILE B O 1
ATOM 2106 N N . HIS B 2 106 ? 10.859 38.306 10.663 1.00 12.02 106 HIS B N 1
ATOM 2107 C CA . HIS B 2 106 ? 11.650 37.086 10.796 1.00 11.32 106 HIS B CA 1
ATOM 2108 C C . HIS B 2 106 ? 13.023 37.229 10.223 1.00 11.91 106 HIS B C 1
ATOM 2109 O O . HIS B 2 106 ? 13.874 36.377 10.451 1.00 11.58 106 HIS B O 1
ATOM 2116 N N . GLY B 2 107 ? 13.299 38.322 9.517 1.00 11.11 107 GLY B N 1
ATOM 2117 C CA . GLY B 2 107 ? 14.625 38.457 8.883 1.00 11.45 107 GLY B CA 1
ATOM 2118 C C . GLY B 2 107 ? 15.821 38.188 9.803 1.00 10.67 107 GLY B C 1
ATOM 2119 O O . GLY B 2 107 ? 16.809 37.588 9.376 1.00 11.21 107 GLY B O 1
ATOM 2120 N N . PRO B 2 108 ? 15.761 38.640 11.062 1.00 10.40 108 PRO B N 1
ATOM 2121 C CA . PRO B 2 108 ? 16.917 38.373 11.942 1.00 9.93 108 PRO B CA 1
ATOM 2122 C C . PRO B 2 108 ? 17.274 36.889 12.172 1.00 10.03 108 PRO B C 1
ATOM 2123 O O . PRO B 2 108 ? 18.393 36.586 12.618 1.00 10.35 108 PRO B O 1
ATOM 2127 N N . GLN B 2 109 ? 16.370 35.960 11.860 1.00 10.57 109 GLN B N 1
ATOM 2128 C CA . GLN B 2 109 ? 16.711 34.530 11.953 1.00 11.32 109 GLN B CA 1
ATOM 2129 C C . GLN B 2 109 ? 18.008 34.192 11.194 1.00 12.50 109 GLN B C 1
ATOM 2130 O O . GLN B 2 109 ? 18.803 33.370 11.649 1.00 13.25 109 GLN B O 1
ATOM 2136 N N . ILE B 2 110 ? 18.220 34.809 10.033 1.00 12.40 110 ILE B N 1
ATOM 2137 C CA . ILE B 2 110 ? 19.404 34.508 9.252 1.00 13.46 110 ILE B CA 1
ATOM 2138 C C . ILE B 2 110 ? 20.654 34.985 9.982 1.00 13.44 110 ILE B C 1
ATOM 2139 O O . ILE B 2 110 ? 21.708 34.323 9.930 1.00 13.24 110 ILE B O 1
ATOM 2144 N N . LEU B 2 111 ? 20.511 36.058 10.762 1.00 12.48 111 LEU B N 1
ATOM 2145 C CA . LEU B 2 111 ? 21.670 36.589 11.489 1.00 12.17 111 LEU B CA 1
ATOM 2146 C C . LEU B 2 111 ? 22.085 35.644 12.603 1.00 11.89 111 LEU B C 1
ATOM 2147 O O . LEU B 2 111 ? 23.244 35.646 13.031 1.00 11.69 111 LEU B O 1
ATOM 2152 N N . ILE B 2 112 ? 21.156 34.793 13.049 1.00 11.15 112 ILE B N 1
ATOM 2153 C CA . ILE B 2 112 ? 21.513 33.787 14.035 1.00 11.17 112 ILE B CA 1
ATOM 2154 C C . ILE B 2 112 ? 22.605 32.884 13.471 1.00 11.81 112 ILE B C 1
ATOM 2155 O O . ILE B 2 112 ? 23.550 32.520 14.174 1.00 12.85 112 ILE B O 1
ATOM 2160 N N . ASP B 2 113 ? 22.513 32.575 12.185 1.00 12.84 113 ASP B N 1
ATOM 2161 C CA . ASP B 2 113 ? 23.427 31.614 11.589 1.00 14.24 113 ASP B CA 1
ATOM 2162 C C . ASP B 2 113 ? 24.821 32.181 11.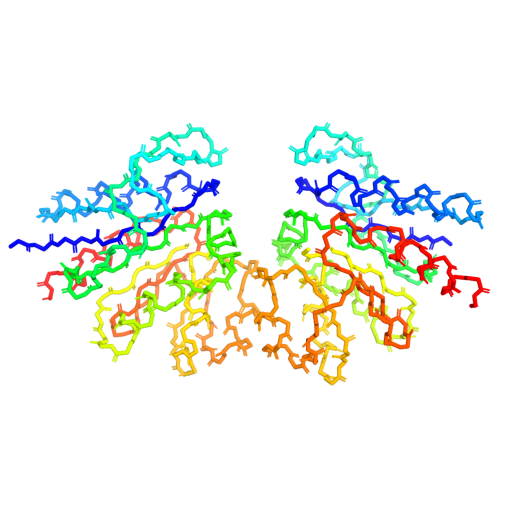372 1.00 15.16 113 ASP B C 1
ATOM 2163 O O . ASP B 2 113 ? 25.726 31.442 11.005 1.00 15.70 113 ASP B O 1
ATOM 2168 N N . THR B 2 114 ? 24.985 33.489 11.528 1.00 13.91 114 THR B N 1
ATOM 2169 C CA . THR B 2 114 ? 26.334 34.078 11.476 1.00 14.47 114 THR B CA 1
ATOM 2170 C C . THR B 2 114 ? 27.137 33.785 12.753 1.00 15.07 114 THR B C 1
ATOM 2171 O O . THR B 2 114 ? 28.350 34.036 12.813 1.00 16.84 114 THR B O 1
ATOM 2175 N N . ASP B 2 115 ? 26.446 33.385 13.817 1.00 16.29 115 ASP B N 1
ATOM 2176 C CA . ASP B 2 115 ? 27.047 33.272 15.144 1.00 17.53 115 ASP B CA 1
ATOM 2177 C C . ASP B 2 115 ? 27.724 34.553 15.644 1.00 16.72 115 ASP B C 1
ATOM 2178 O O . ASP B 2 115 ? 28.632 34.482 16.458 1.00 19.51 115 ASP B O 1
ATOM 2183 N N . ASP B 2 116 ? 27.220 35.718 15.235 1.00 14.94 116 ASP B N 1
ATOM 2184 C CA . ASP B 2 116 ? 27.876 37.000 15.534 1.00 15.17 116 ASP B CA 1
ATOM 2185 C C . ASP B 2 116 ? 26.927 37.926 16.275 1.00 14.12 116 ASP B C 1
ATOM 2186 O O . ASP B 2 116 ? 27.195 39.118 16.423 1.00 15.59 116 ASP B O 1
ATOM 2191 N N . LEU B 2 117 ? 25.891 37.361 16.888 1.00 13.63 117 LEU B N 1
ATOM 2192 C CA . LEU B 2 117 ? 24.934 38.184 17.609 1.00 13.19 117 LEU B CA 1
ATOM 2193 C C . LEU B 2 117 ? 25.190 38.345 19.097 1.00 12.59 117 LEU B C 1
ATOM 2194 O O . LEU B 2 117 ? 24.473 39.107 19.749 1.00 12.43 117 LEU B O 1
ATOM 2199 N N . LYS B 2 118 ? 26.219 37.706 19.657 1.00 13.98 118 LYS B N 1
ATOM 2200 C CA . LYS B 2 118 ? 26.431 37.892 21.089 1.00 15.28 118 LYS B CA 1
ATOM 2201 C C . LYS B 2 118 ? 26.697 39.345 21.488 1.00 15.20 118 LYS B C 1
ATOM 2202 O O . LYS B 2 118 ? 27.586 40.002 20.935 1.00 14.20 118 LYS B O 1
ATOM 2208 N N . GLY B 2 119 ? 25.838 39.862 22.367 1.00 15.04 119 GLY B N 1
ATOM 2209 C CA . GLY B 2 119 ? 25.992 41.216 22.913 1.00 16.08 119 GLY B CA 1
ATOM 2210 C C . GLY B 2 119 ? 25.435 42.308 22.010 1.00 16.38 119 GLY B C 1
ATOM 2211 O O . GLY B 2 119 ? 25.533 43.484 22.352 1.00 19.37 119 GLY B O 1
ATOM 2212 N N . ARG B 2 120 ? 24.901 41.928 20.843 1.00 14.04 120 ARG B N 1
ATOM 2213 C CA . ARG B 2 120 ? 24.278 42.897 19.937 1.00 13.05 120 ARG B CA 1
ATOM 2214 C C . ARG B 2 120 ? 22.828 43.134 20.305 1.00 13.02 120 ARG B C 1
ATOM 2215 O O . ARG B 2 120 ? 22.140 42.239 20.810 1.00 14.16 120 ARG B O 1
ATOM 2223 N N . THR B 2 121 ? 22.344 44.311 19.961 1.00 11.82 121 THR B N 1
ATOM 2224 C CA . THR B 2 121 ? 21.018 44.733 20.403 1.00 11.82 121 THR B CA 1
ATOM 2225 C C . THR B 2 121 ? 20.099 44.811 19.179 1.00 11.78 121 THR B C 1
ATOM 2226 O O . THR B 2 121 ? 20.431 45.447 18.174 1.00 11.09 121 THR B O 1
ATOM 2230 N N . LEU B 2 122 ? 19.004 44.048 19.219 1.00 10.97 122 LEU B N 1
ATOM 2231 C CA . LEU B 2 122 ? 18.177 43.789 18.053 1.00 12.87 122 LEU B CA 1
ATOM 2232 C C . LEU B 2 122 ? 16.715 43.779 18.528 1.00 10.75 122 LEU B C 1
ATOM 2233 O O . LEU B 2 122 ? 16.436 43.554 19.719 1.00 10.57 122 LEU B O 1
ATOM 2238 N N . THR B 2 123 ? 15.793 44.030 17.617 1.00 10.12 123 THR B N 1
ATOM 2239 C CA . THR B 2 123 ? 14.402 43.606 17.801 1.00 10.48 123 THR B CA 1
ATOM 2240 C C . THR B 2 123 ? 14.013 42.646 16.673 1.00 9.74 123 THR B C 1
ATOM 2241 O O . THR B 2 123 ? 14.802 42.386 15.764 1.00 9.65 123 THR B O 1
ATOM 2245 N N . ALA B 2 124 ? 12.816 42.072 16.756 1.00 9.69 124 ALA B N 1
ATOM 2246 C CA . ALA B 2 124 ? 12.302 41.228 15.670 1.00 9.41 124 ALA B CA 1
ATOM 2247 C C . ALA B 2 124 ? 10.849 40.961 15.971 1.00 9.39 124 ALA B C 1
ATOM 2248 O O . ALA B 2 124 ? 10.335 41.386 17.012 1.00 9.24 124 ALA B O 1
ATOM 2250 N N . VAL B 2 125 ? 10.192 40.233 15.078 1.00 9.71 125 VAL B N 1
ATOM 2251 C CA . VAL B 2 125 ? 8.848 39.743 15.372 1.00 9.85 125 VAL B CA 1
ATOM 2252 C C . VAL B 2 125 ? 8.862 38.841 16.631 1.00 9.56 125 VAL B C 1
ATOM 2253 O O . VAL B 2 125 ? 9.860 38.177 16.936 1.00 8.93 125 VAL B O 1
ATOM 2257 N N . LEU B 2 126 ? 7.758 38.836 17.368 1.00 9.72 126 LEU B N 1
ATOM 2258 C CA . LEU B 2 126 ? 7.704 38.118 18.649 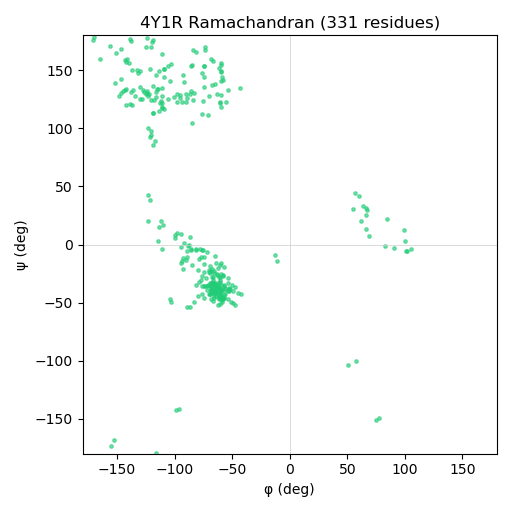1.00 10.46 126 LEU B CA 1
ATOM 2259 C C . LEU B 2 126 ? 8.150 36.664 18.495 1.00 9.72 126 LEU B C 1
ATOM 2260 O O . LEU B 2 126 ? 8.850 36.128 19.354 1.00 10.03 126 LEU B O 1
ATOM 2265 N N . ASN B 2 127 ? 7.758 36.057 17.380 1.00 9.99 127 ASN B N 1
ATOM 2266 C CA . ASN B 2 127 ? 7.900 34.613 17.173 1.00 10.03 127 ASN B CA 1
ATOM 2267 C C . ASN B 2 127 ? 9.360 34.166 17.264 1.00 10.65 127 ASN B C 1
ATOM 2268 O O . ASN B 2 127 ? 9.639 32.984 17.450 1.00 12.70 127 ASN B O 1
ATOM 2273 N N . VAL B 2 128 ? 10.289 35.075 16.994 1.00 9.83 128 VAL B N 1
ATOM 2274 C CA . VAL B 2 128 ? 11.697 34.679 16.910 1.00 10.12 128 VAL B CA 1
ATOM 2275 C C . VAL B 2 128 ? 12.566 35.293 17.993 1.00 9.87 128 VAL B C 1
ATOM 2276 O O . VAL B 2 128 ? 13.795 35.088 17.994 1.00 9.38 128 VAL B O 1
ATOM 2280 N N . ARG B 2 129 ? 11.955 36.041 18.910 1.00 9.36 129 ARG B N 1
ATOM 2281 C CA . ARG B 2 129 ? 12.743 36.709 19.941 1.00 9.74 129 ARG B CA 1
ATOM 2282 C C . ARG B 2 129 ? 13.507 35.782 20.890 1.00 10.19 129 ARG B C 1
ATOM 2283 O O . ARG B 2 129 ? 14.665 36.051 21.218 1.00 9.65 129 ARG B O 1
ATOM 2291 N N . LYS B 2 130 ? 12.883 34.685 21.301 1.00 10.03 130 LYS B N 1
ATOM 2292 C CA . LYS B 2 130 ? 13.564 33.743 22.158 1.00 11.39 130 LYS B CA 1
ATOM 2293 C C . LYS B 2 130 ? 14.818 33.193 21.490 1.00 10.28 130 LYS B C 1
ATOM 2294 O O . LYS B 2 130 ? 15.866 33.081 22.121 1.00 10.93 130 LYS B O 1
ATOM 2300 N N . ASP B 2 131 ? 14.733 32.897 20.207 1.00 9.92 131 ASP B N 1
ATOM 2301 C CA . ASP B 2 131 ? 15.886 32.339 19.509 1.00 9.76 131 ASP B CA 1
ATOM 2302 C C . ASP B 2 131 ? 17.002 33.370 19.391 1.00 9.40 131 ASP B C 1
ATOM 2303 O O . ASP B 2 131 ? 18.181 33.028 19.536 1.00 9.34 131 ASP B O 1
ATOM 2308 N N . LEU B 2 132 ? 16.633 34.641 19.225 1.00 9.04 132 LEU B N 1
ATOM 2309 C CA . LEU B 2 132 ? 17.660 35.696 19.161 1.00 9.35 132 LEU B CA 1
ATOM 2310 C C . LEU B 2 132 ? 18.331 35.843 20.529 1.00 9.30 132 LEU B C 1
ATOM 2311 O O . LEU B 2 132 ? 19.555 35.996 20.606 1.00 9.57 132 LEU B O 1
ATOM 2316 N N . SER B 2 133 ? 17.547 35.746 21.601 1.00 9.74 133 SER B N 1
ATOM 2317 C CA . SER B 2 133 ? 18.115 35.836 22.937 1.00 10.10 133 SER B CA 1
ATOM 2318 C C . SER B 2 133 ? 19.054 34.662 23.194 1.00 10.50 133 SER B C 1
ATOM 2319 O O . SER B 2 133 ? 20.136 34.831 23.760 1.00 10.97 133 SER B O 1
ATOM 2322 N N . ASN B 2 134 ? 18.652 33.469 22.763 1.00 9.91 134 ASN B N 1
ATOM 2323 C CA . ASN B 2 134 ? 19.482 32.286 22.945 1.00 10.35 134 ASN B CA 1
ATOM 2324 C C . ASN B 2 134 ? 20.781 32.357 22.136 1.00 10.67 134 ASN B C 1
ATOM 2325 O O . ASN B 2 134 ? 21.777 31.738 22.522 1.00 11.72 134 ASN B O 1
ATOM 2330 N N . ALA B 2 135 ? 20.776 33.169 21.078 1.00 10.32 135 ALA B N 1
ATOM 2331 C CA . ALA B 2 135 ? 21.979 33.392 20.232 1.00 11.07 135 ALA B CA 1
ATOM 2332 C C . ALA B 2 135 ? 22.883 34.429 20.903 1.00 11.87 135 ALA B C 1
ATOM 2333 O O . ALA B 2 135 ? 23.922 34.809 20.353 1.00 14.28 135 ALA B O 1
ATOM 2335 N N . GLY B 2 136 ? 22.428 34.984 22.021 1.00 12.02 136 GLY B N 1
ATOM 2336 C CA . GLY B 2 136 ? 23.263 35.924 22.798 1.00 12.03 136 GLY B CA 1
ATOM 2337 C C . GLY B 2 136 ? 22.914 37.388 22.556 1.00 11.98 136 GLY B C 1
ATOM 2338 O O . GLY B 2 136 ? 23.532 38.293 23.177 1.00 12.74 136 GLY B O 1
ATOM 2339 N N . ALA B 2 137 ? 21.890 37.656 21.743 1.00 11.32 137 ALA B N 1
ATOM 2340 C CA . ALA B 2 137 ? 21.496 39.043 21.496 1.00 11.56 137 ALA B CA 1
ATOM 2341 C C . ALA B 2 137 ? 20.771 39.644 22.700 1.00 12.07 137 ALA B C 1
ATOM 2342 O O . ALA B 2 137 ? 20.170 38.917 23.507 1.00 13.24 137 ALA B O 1
ATOM 2344 N N . HIS B 2 138 ? 20.846 40.972 22.829 1.00 12.42 138 HIS B N 1
ATOM 2345 C CA A HIS B 2 138 ? 19.951 41.718 23.718 0.50 13.22 138 HIS B CA 1
ATOM 2346 C CA B HIS B 2 138 ? 19.950 41.720 23.716 0.50 13.16 138 HIS B CA 1
ATOM 2347 C C . HIS B 2 138 ? 18.725 42.125 22.962 1.00 13.39 138 HIS B C 1
ATOM 2348 O O . HIS B 2 138 ? 18.760 43.037 22.146 1.00 12.81 138 HIS B O 1
ATOM 2361 N N . VAL B 2 139 ? 17.617 41.460 23.232 1.00 11.98 139 VAL B N 1
ATOM 2362 C CA . VAL B 2 139 ? 16.433 41.655 22.428 1.00 11.88 139 VAL B CA 1
ATOM 2363 C C . VAL B 2 139 ? 15.506 42.630 23.111 1.00 12.48 139 VAL B C 1
ATOM 2364 O O . VAL B 2 139 ? 15.247 42.538 24.326 1.00 14.96 139 VAL B O 1
ATOM 2368 N N . VAL B 2 140 ? 15.078 43.623 22.349 1.00 11.93 140 VAL B N 1
ATOM 2369 C CA . VAL B 2 140 ? 14.154 44.620 22.850 1.00 12.97 140 VAL B CA 1
ATOM 2370 C C . VAL B 2 140 ? 12.933 44.687 21.946 1.00 13.28 140 VAL B C 1
ATOM 2371 O O . VAL B 2 140 ? 12.882 44.037 20.876 1.00 14.04 140 VAL B O 1
ATOM 2375 N N . ASP B 2 141 ? 11.912 45.409 22.411 1.00 14.14 141 ASP B N 1
ATOM 2376 C CA . ASP B 2 141 ? 10.651 45.483 21.698 1.00 16.08 141 ASP B CA 1
ATOM 2377 C C . ASP B 2 141 ? 10.440 46.937 21.281 1.00 17.14 141 ASP B C 1
ATOM 2378 O O . ASP B 2 141 ? 9.859 47.723 22.021 1.00 18.92 141 ASP B O 1
ATOM 2383 N N . GLU B 2 142 ? 10.940 47.302 20.106 1.00 16.30 142 GLU B N 1
ATOM 2384 C CA . GLU B 2 142 ? 10.843 48.674 19.639 1.00 15.61 142 GLU B CA 1
ATOM 2385 C C . GLU B 2 142 ? 10.614 48.684 18.144 1.00 14.76 142 GLU B C 1
ATOM 2386 O O . GLU B 2 142 ? 10.938 47.715 17.464 1.00 14.86 142 GLU B O 1
ATOM 2392 N N . SER B 2 143 ? 10.088 49.785 17.616 1.00 14.60 143 SER B N 1
ATOM 2393 C CA . SER B 2 143 ? 9.732 49.806 16.192 1.00 14.24 143 SER B CA 1
ATOM 2394 C C . SER B 2 143 ? 10.956 49.734 15.278 1.00 13.60 143 SER B C 1
ATOM 2395 O O . SER B 2 143 ? 10.878 49.164 14.190 1.00 14.97 143 SER B O 1
ATOM 2398 N N . VAL B 2 144 ? 12.066 50.348 15.689 1.00 13.34 144 VAL B N 1
ATOM 2399 C CA . VAL B 2 144 ? 13.340 50.182 14.980 1.00 12.81 144 VAL B CA 1
ATOM 2400 C C . VAL B 2 144 ? 14.479 50.239 15.998 1.00 12.23 144 VAL B C 1
ATOM 2401 O O . VAL B 2 144 ? 14.381 50.957 16.994 1.00 12.33 144 VAL B O 1
ATOM 2405 N N . VAL B 2 145 ? 15.516 49.417 15.793 1.00 11.04 145 VAL B N 1
ATOM 2406 C CA . VAL B 2 145 ? 16.682 49.368 16.673 1.00 11.53 145 VAL B CA 1
ATOM 2407 C C . VAL B 2 145 ? 17.928 49.467 15.802 1.00 11.54 145 VAL B C 1
ATOM 2408 O O . VAL B 2 145 ? 18.023 48.809 14.769 1.00 11.74 145 VAL B O 1
ATOM 2412 N N . VAL B 2 146 ? 18.774 50.443 16.121 1.00 12.06 146 VAL B N 1
ATOM 2413 C CA . VAL B 2 146 ? 20.058 50.605 15.417 1.00 12.31 146 VAL B CA 1
ATOM 2414 C C . VAL B 2 146 ? 21.186 50.264 16.377 1.00 11.54 146 VAL B C 1
ATOM 2415 O O . VAL B 2 146 ? 21.309 50.878 17.444 1.00 11.73 146 VAL B O 1
ATOM 2419 N N . ASP B 2 147 ? 21.963 49.218 16.056 1.00 11.09 147 ASP B N 1
ATOM 2420 C CA . ASP B 2 147 ? 23.157 48.867 16.818 1.00 12.38 147 ASP B CA 1
ATOM 2421 C C . ASP B 2 147 ? 24.379 48.904 15.894 1.00 11.98 147 ASP B C 1
ATOM 2422 O O . ASP B 2 147 ? 24.637 47.953 15.156 1.00 11.54 147 ASP B O 1
ATOM 2427 N N . ASN B 2 148 ? 25.067 50.047 15.879 1.00 11.65 148 ASN B N 1
ATOM 2428 C CA . ASN B 2 148 ? 26.099 50.332 14.881 1.00 11.80 148 ASN B CA 1
ATOM 2429 C C . ASN B 2 148 ? 25.578 50.083 13.475 1.00 11.47 148 ASN B C 1
ATOM 2430 O O . ASN B 2 148 ? 24.753 50.864 12.979 1.00 12.64 148 ASN B O 1
ATOM 2435 N N . ASN B 2 149 ? 25.974 48.962 12.868 1.00 10.68 149 ASN B N 1
ATOM 2436 C CA . ASN B 2 149 ? 25.641 48.643 11.487 1.00 10.46 149 ASN B CA 1
ATOM 2437 C C . ASN B 2 149 ? 24.332 47.852 11.316 1.00 10.18 149 ASN B C 1
ATOM 2438 O O . ASN B 2 149 ? 23.860 47.694 10.194 1.00 10.22 149 ASN B O 1
ATOM 2443 N N . ILE B 2 150 ? 23.798 47.322 12.410 1.00 9.81 150 ILE B N 1
ATOM 2444 C CA . ILE B 2 150 ? 22.622 46.417 12.308 1.00 9.88 150 ILE B CA 1
ATOM 2445 C C . ILE B 2 150 ? 21.321 47.177 12.591 1.00 9.73 150 ILE B C 1
ATOM 2446 O O . ILE B 2 150 ? 21.164 47.771 13.667 1.00 10.22 150 ILE B O 1
ATOM 2451 N N . VAL B 2 151 ? 20.393 47.161 11.635 1.00 9.71 151 VAL B N 1
ATOM 2452 C CA . VAL B 2 151 ? 19.110 47.841 11.823 1.00 9.61 151 VAL B CA 1
ATOM 2453 C C . VAL B 2 151 ? 18.048 46.765 11.810 1.00 9.21 151 VAL B C 1
ATOM 2454 O O . VAL B 2 151 ? 17.947 46.033 10.840 1.00 9.71 151 VAL B O 1
ATOM 2458 N N . THR B 2 152 ? 17.206 46.736 12.833 1.00 9.04 152 THR B N 1
ATOM 2459 C CA . THR B 2 152 ? 16.106 45.744 12.855 1.00 9.22 152 THR B CA 1
ATOM 2460 C C . THR B 2 152 ? 14.775 46.368 13.223 1.00 9.71 152 THR B C 1
ATOM 2461 O O . THR B 2 152 ? 14.745 47.382 13.935 1.00 10.09 152 THR B O 1
ATOM 2465 N N . SER B 2 153 ? 13.687 45.786 12.698 1.00 10.51 153 SER B N 1
ATOM 2466 C CA . SER B 2 153 ? 12.316 46.163 13.068 1.00 10.65 153 SER B CA 1
ATOM 2467 C C . SER B 2 153 ? 11.482 44.891 13.204 1.00 10.88 153 SER B C 1
ATOM 2468 O O . SER B 2 153 ? 11.965 43.798 12.895 1.00 10.55 153 SER B O 1
ATOM 2471 N N . ARG B 2 154 ? 10.220 45.037 13.606 1.00 11.41 154 ARG B N 1
ATOM 2472 C CA . ARG B 2 154 ? 9.398 43.877 14.015 1.00 11.88 154 ARG B CA 1
ATOM 2473 C C . ARG B 2 154 ? 8.360 43.429 13.001 1.00 12.97 154 ARG B C 1
ATOM 2474 O O . ARG B 2 154 ? 8.180 42.225 12.801 1.00 13.68 154 ARG B O 1
ATOM 2482 N N . VAL B 2 155 ? 7.605 44.379 12.443 1.00 13.50 155 VAL B N 1
ATOM 2483 C CA . VAL B 2 155 ? 6.375 44.057 11.710 1.00 14.19 155 VAL B CA 1
ATOM 2484 C C . VAL B 2 155 ? 6.161 45.149 10.633 1.00 14.43 155 VAL B C 1
ATOM 2485 O O . VAL B 2 155 ? 6.857 46.185 10.644 1.00 14.40 155 VAL B O 1
ATOM 2489 N N . PRO B 2 156 ? 5.288 44.891 9.648 1.00 15.18 156 PRO B N 1
ATOM 2490 C CA . PRO B 2 156 ? 5.044 45.865 8.584 1.00 16.17 156 PRO B CA 1
ATOM 2491 C C . PRO B 2 156 ? 4.737 47.277 9.052 1.00 16.75 156 PRO B C 1
ATOM 2492 O O . PRO B 2 156 ? 5.170 48.237 8.402 1.00 16.44 156 PRO B O 1
ATOM 2496 N N . ASP B 2 157 ? 4.043 47.429 10.180 1.00 17.25 157 ASP B N 1
ATOM 2497 C CA . ASP B 2 157 ? 3.717 48.778 10.666 1.00 19.40 157 ASP B CA 1
ATOM 2498 C C . ASP B 2 157 ? 4.957 49.588 10.985 1.00 17.74 157 ASP B C 1
ATOM 2499 O O . ASP B 2 157 ? 4.884 50.806 11.128 1.00 19.54 157 ASP B O 1
ATOM 2504 N N . ASP B 2 158 ? 6.077 48.903 11.197 1.00 15.77 158 ASP B N 1
ATOM 2505 C CA . ASP B 2 158 ? 7.303 49.585 11.548 1.00 15.01 158 ASP B CA 1
ATOM 2506 C C . ASP B 2 158 ? 8.044 50.165 10.350 1.00 15.71 158 ASP B C 1
ATOM 2507 O O . ASP B 2 158 ? 9.184 50.632 10.515 1.00 14.96 158 ASP B O 1
ATOM 2512 N N . LEU B 2 159 ? 7.546 49.900 9.147 1.00 16.68 159 LEU B N 1
ATOM 2513 C CA . LEU B 2 159 ? 8.306 50.154 7.925 1.00 17.48 159 LEU B CA 1
ATOM 2514 C C . LEU B 2 159 ? 8.759 51.600 7.755 1.00 18.42 159 LEU B C 1
ATOM 2515 O O . LEU B 2 159 ? 9.864 51.844 7.272 1.00 17.59 159 LEU B O 1
ATOM 2520 N N . ASP B 2 160 ? 7.951 52.561 8.195 1.00 19.62 160 ASP B N 1
ATOM 2521 C CA . ASP B 2 160 ? 8.381 53.967 8.037 1.00 20.93 160 ASP B CA 1
ATOM 2522 C C . ASP B 2 160 ? 9.662 54.195 8.809 1.00 19.04 160 ASP B C 1
ATOM 2523 O O . ASP B 2 160 ? 10.600 54.840 8.306 1.00 20.27 160 ASP B O 1
ATOM 2528 N N . ASP B 2 161 ? 9.696 53.683 10.040 1.00 18.79 161 ASP B N 1
ATOM 2529 C CA . ASP B 2 161 ? 10.880 53.796 10.874 1.00 17.42 161 ASP B CA 1
ATOM 2530 C C . ASP B 2 161 ? 12.073 53.001 10.334 1.00 16.00 161 ASP B C 1
ATOM 2531 O O . ASP B 2 161 ? 13.192 53.489 10.362 1.00 14.42 161 ASP B O 1
ATOM 2536 N N . PHE B 2 162 ? 11.839 51.733 9.979 1.00 14.61 162 PHE B N 1
ATOM 2537 C CA . PHE B 2 162 ? 12.861 50.881 9.355 1.00 13.86 162 PHE B CA 1
ATOM 2538 C C . PHE B 2 162 ? 13.496 51.573 8.160 1.00 14.59 162 PHE B C 1
ATOM 2539 O O . PHE B 2 162 ? 14.725 51.702 8.087 1.00 14.55 162 PHE B O 1
ATOM 2547 N N . ASN B 2 163 ? 12.651 52.098 7.275 1.00 14.81 163 ASN B N 1
ATOM 2548 C CA . ASN B 2 163 ? 13.122 52.633 6.009 1.00 15.66 163 ASN B CA 1
ATOM 2549 C C . ASN B 2 163 ? 13.946 53.879 6.251 1.00 17.55 163 ASN B C 1
ATOM 2550 O O . ASN B 2 163 ? 14.978 54.100 5.596 1.00 18.15 163 ASN B O 1
ATOM 2555 N N . ARG B 2 164 ? 13.476 54.700 7.181 1.00 17.05 164 ARG B N 1
ATOM 2556 C CA . ARG B 2 164 ? 14.242 55.880 7.583 1.00 19.46 164 ARG B CA 1
ATOM 2557 C C . ARG B 2 164 ? 15.669 55.520 8.002 1.00 18.68 164 ARG B C 1
ATOM 2558 O O . ARG B 2 164 ? 16.639 56.107 7.493 1.00 19.25 164 ARG B O 1
ATOM 2566 N N . GLU B 2 165 ? 15.817 54.488 8.831 1.00 16.46 165 GLU B N 1
ATOM 2567 C CA . GLU B 2 165 ? 17.125 54.143 9.372 1.00 15.66 165 GLU B CA 1
ATOM 2568 C C . GLU B 2 165 ? 18.031 53.405 8.394 1.00 15.50 165 GLU B C 1
ATOM 2569 O O . GLU B 2 165 ? 19.238 53.649 8.380 1.00 15.75 165 GLU B O 1
ATOM 2575 N N . ILE B 2 166 ? 17.460 52.619 7.486 1.00 15.00 166 ILE B N 1
ATOM 2576 C CA . ILE B 2 166 ? 18.318 51.895 6.553 1.00 15.44 166 ILE B CA 1
ATOM 2577 C C . ILE B 2 166 ? 18.893 52.850 5.515 1.00 16.42 166 ILE B C 1
ATOM 2578 O O . ILE B 2 166 ? 20.061 52.765 5.174 1.00 17.05 166 ILE B O 1
ATOM 2583 N N . VAL B 2 167 ? 18.089 53.832 5.126 1.00 17.15 167 VAL B N 1
ATOM 2584 C CA . VAL B 2 167 ? 18.534 54.858 4.188 1.00 17.77 167 VAL B CA 1
ATOM 2585 C C . VAL B 2 167 ? 19.620 55.738 4.831 1.00 19.55 167 VAL B C 1
ATOM 2586 O O . VAL B 2 167 ? 20.684 55.960 4.248 1.00 18.58 167 VAL B O 1
ATOM 2590 N N . LYS B 2 168 ? 19.424 56.060 6.102 1.00 18.19 168 LYS B N 1
ATOM 2591 C CA . LYS B 2 168 ? 20.390 56.869 6.834 1.00 20.94 168 LYS B CA 1
ATOM 2592 C C . LYS B 2 168 ? 21.749 56.166 6.999 1.00 21.56 168 LYS B C 1
ATOM 2593 O O . LYS B 2 168 ? 22.794 56.802 6.852 1.00 23.38 168 LYS B O 1
ATOM 2599 N N . GLN B 2 169 ? 21.747 54.846 7.201 1.00 19.62 169 GLN B N 1
ATOM 2600 C CA . GLN B 2 169 ? 22.987 54.066 7.181 1.00 19.10 169 GLN B CA 1
ATOM 2601 C C . GLN B 2 169 ? 23.770 54.204 5.870 1.00 22.81 169 GLN B C 1
ATOM 2602 O O . GLN B 2 169 ? 25.008 54.216 5.876 1.00 23.89 169 GLN B O 1
ATOM 2608 N N . LEU B 2 170 ? 23.066 54.151 4.742 1.00 24.93 170 LEU B N 1
ATOM 2609 C CA . LEU B 2 170 ? 23.748 54.126 3.459 1.00 24.81 170 LEU B CA 1
ATOM 2610 C C . LEU B 2 170 ? 24.247 55.513 3.114 1.00 27.37 170 LEU B C 1
ATOM 2611 O O . LEU B 2 170 ? 25.278 55.670 2.468 1.00 28.12 170 LEU B O 1
ATOM 2616 N N . GLN B 2 171 ? 23.563 56.519 3.634 1.00 27.09 171 GLN B N 1
ATOM 2617 C CA . GLN B 2 171 ? 23.988 57.887 3.402 1.00 29.56 171 GLN B CA 1
ATOM 2618 C C . GLN B 2 171 ? 25.244 58.171 4.204 1.00 31.54 171 GLN B C 1
ATOM 2619 O O . GLN B 2 171 ? 26.117 58.897 3.744 1.00 31.88 171 GLN B O 1
ATOM 2625 N N . LEU B 2 172 ? 25.400 57.485 5.334 1.00 35.24 172 LEU B N 1
ATOM 2626 C CA . LEU B 2 172 ? 26.684 57.460 6.052 1.00 33.58 172 LEU B CA 1
ATOM 2627 C C . LEU B 2 172 ? 27.499 56.251 5.594 1.00 35.00 172 LEU B C 1
ATOM 2628 O O . LEU B 2 172 ? 28.450 56.382 4.822 1.00 49.83 172 LEU B O 1
#

Secondary structure (DSSP, 8-state):
--EEEEE--TTB-HHHHHHHHHHHHHTT-EEEEEESSTT-EEE-TT--EEE--EETTT--GGG-SEEEE--BTHHHHHTT-TT-HHHHHHHHHHHTT--EEE--THHHHHTTT--TT-EE---HHHHHHHHHTT-EE---S-EEETTEEE--SGGGHHHHHHHHHHHHH-/-EEEE--TTB-HHHHHHHHHHHHHTT--EEEEESSTT-EEE-TT--EEE--EETTT--GGG-SEEEE--BTHHHHHHT-TT-HHHHHHHHHHHHT--EEE--THHHHHTTT--TT-EE---HHHHHHHHHTT-EE---S-EEETTEEE--SGGGHHHHHHHHHHHHH-

Sequence (338 aa):
TKKVAIILANEFEDIEYSSPKEEALENAGFNTVVIGDTANSEVVGKHGEKVTVDVGIAEAKPEDYDALLIPGGFSPDHLRGDTEGRYGTFAKYFTKNDVPTFAIHGPQILIDTDDLKGRTLTAVLNVRKDLSNAGAHVVDESVVVDNNIVTSRVPDDLDDFNREIVKQQLQLKVAIILANEFEDIEYSSPKEALENAGFNTVVIGDTANSEVVGKHGEKVTVDVGIAEAKPEDYDALLIPGGFSPDHLRGDTEGRYGTFAKYFTKNDVPTFAIHGPQILIDTDDLKGRTLTAVLNVRKDLSNAGAHHVVDESVVVDNNIVTSRVPDDLDDFNREIVKQLQL

Nearest PDB structures (foldseek):
  4y1r-assembly1_A  TM=1.006E+00  e=3.981E-38  Staphylococcus aureus subsp. aureus Mu50
  1oi4-assembly1_B  TM=9.724E-01  e=7.902E-22  Escherichia coli K-12
  3fse-assembly1_A  TM=9.572E-01  e=1.228E-19  Trichormus variabilis ATCC 29413
  3fse-assembly1_B  TM=9.564E-01  e=1.683E-19  Trichormus variabilis ATCC 29413
  4e08-assembly1_B  TM=8.763E-01  e=2.091E-12  Drosophila melanogaster